Protein AF-A0A7V1AIP5-F1 (afdb_monomer)

Structure (mmCIF, N/CA/C/O backbone):
data_AF-A0A7V1AIP5-F1
#
_entry.id   AF-A0A7V1AIP5-F1
#
loop_
_atom_site.group_PDB
_atom_site.id
_atom_site.type_symbol
_atom_site.label_atom_id
_atom_site.label_alt_id
_atom_site.label_comp_id
_atom_site.label_asym_id
_atom_site.label_entity_id
_atom_site.label_seq_id
_atom_site.pdbx_PDB_ins_code
_atom_site.Cartn_x
_atom_site.Cartn_y
_atom_site.Cartn_z
_atom_site.occupancy
_atom_site.B_iso_or_equiv
_atom_site.auth_seq_id
_atom_site.auth_comp_id
_atom_site.auth_asym_id
_atom_site.auth_atom_id
_atom_site.pdbx_PDB_model_num
ATOM 1 N N . MET A 1 1 ? -76.496 -63.593 73.270 1.00 55.03 1 MET A N 1
ATOM 2 C CA . MET A 1 1 ? -76.565 -63.340 71.808 1.00 55.03 1 MET A CA 1
ATOM 3 C C . MET A 1 1 ? -76.086 -61.941 71.370 1.00 55.03 1 MET A C 1
ATOM 5 O O . MET A 1 1 ? -75.787 -61.788 70.198 1.00 55.03 1 MET A O 1
ATOM 9 N N . LEU A 1 2 ? -75.884 -60.954 72.264 1.00 50.06 2 LEU A N 1
ATOM 10 C CA . LEU A 1 2 ? -75.498 -59.568 71.901 1.00 50.06 2 LEU A CA 1
ATOM 11 C C . LEU A 1 2 ? -74.062 -59.346 71.362 1.00 50.06 2 LEU A C 1
ATOM 13 O O . LEU A 1 2 ? -73.788 -58.303 70.773 1.00 50.06 2 LEU A O 1
ATOM 17 N N . LYS A 1 3 ? -73.123 -60.282 71.569 1.00 55.16 3 LYS A N 1
ATOM 18 C CA . LYS A 1 3 ? -71.701 -60.083 71.208 1.00 55.16 3 LYS A CA 1
ATOM 19 C C . LYS A 1 3 ? -71.443 -60.227 69.700 1.00 55.16 3 LYS A C 1
ATOM 21 O O . LYS A 1 3 ? -70.621 -59.505 69.151 1.00 55.16 3 LYS A O 1
ATOM 26 N N . LYS A 1 4 ? -72.189 -61.116 69.031 1.00 56.62 4 LYS A N 1
ATOM 27 C CA . LYS A 1 4 ? -72.065 -61.366 67.585 1.00 56.62 4 LYS A CA 1
ATOM 28 C C . LYS A 1 4 ? -72.667 -60.221 66.761 1.00 56.62 4 LYS A C 1
ATOM 30 O O . LYS A 1 4 ? -72.060 -59.794 65.791 1.00 56.62 4 LYS A O 1
ATOM 35 N N . THR A 1 5 ? -73.784 -59.641 67.205 1.00 60.72 5 THR A N 1
ATOM 36 C CA . THR A 1 5 ? -74.454 -58.520 66.522 1.00 60.72 5 THR A CA 1
ATOM 37 C C . THR A 1 5 ? -73.586 -57.259 66.458 1.00 60.72 5 THR A C 1
ATOM 39 O O . THR A 1 5 ? -73.527 -56.619 65.416 1.00 60.72 5 THR A O 1
ATOM 42 N N . LYS A 1 6 ? -72.836 -56.933 67.524 1.00 63.09 6 LYS A N 1
ATOM 43 C CA . LYS A 1 6 ? -71.894 -55.796 67.515 1.00 63.09 6 LYS A CA 1
ATOM 44 C C . LYS A 1 6 ? -70.723 -56.003 66.545 1.00 63.09 6 LYS A C 1
ATOM 46 O O . LYS A 1 6 ? -70.286 -55.050 65.915 1.00 63.09 6 LYS A O 1
ATOM 51 N N . ILE A 1 7 ? -70.258 -57.243 66.392 1.00 71.31 7 ILE A N 1
ATOM 52 C CA . ILE A 1 7 ? -69.200 -57.610 65.438 1.00 71.31 7 ILE A CA 1
ATOM 53 C C . ILE A 1 7 ? -69.680 -57.461 63.990 1.00 71.31 7 ILE A C 1
ATOM 55 O O . ILE A 1 7 ? -68.969 -56.877 63.178 1.00 71.31 7 ILE A O 1
ATOM 59 N N . TYR A 1 8 ? -70.903 -57.898 63.676 1.00 73.56 8 TYR A N 1
ATOM 60 C CA . TYR A 1 8 ? -71.455 -57.731 62.327 1.00 73.56 8 TYR A CA 1
ATOM 61 C C . TYR A 1 8 ? -71.685 -56.260 61.956 1.00 73.56 8 TYR A C 1
ATOM 63 O O . TYR A 1 8 ? -71.451 -55.885 60.813 1.00 73.56 8 TYR A O 1
ATOM 71 N N . VAL A 1 9 ? -72.060 -55.406 62.917 1.00 71.75 9 VAL A N 1
ATOM 72 C CA . VAL A 1 9 ? -72.213 -53.957 62.687 1.00 71.75 9 VAL A CA 1
ATOM 73 C C . VAL A 1 9 ? -70.868 -53.278 62.407 1.00 71.75 9 VAL A C 1
ATOM 75 O O . VAL A 1 9 ? -70.788 -52.443 61.513 1.00 71.75 9 VAL A O 1
ATOM 78 N N . VAL A 1 10 ? -69.793 -53.663 63.103 1.00 69.25 10 VAL A N 1
ATOM 79 C CA . VAL A 1 10 ? -68.444 -53.122 62.842 1.00 69.25 10 VAL A CA 1
ATOM 80 C C . VAL A 1 10 ? -67.933 -53.542 61.460 1.00 69.25 10 VAL A C 1
ATOM 82 O O . VAL A 1 10 ? -67.390 -52.709 60.739 1.00 69.25 10 VAL A O 1
ATOM 85 N N . ILE A 1 11 ? -68.166 -54.794 61.052 1.00 70.75 11 ILE A N 1
ATOM 86 C CA . ILE A 1 11 ? -67.801 -55.284 59.710 1.00 70.75 11 ILE A CA 1
ATOM 87 C C . ILE A 1 11 ? -68.595 -54.544 58.621 1.00 70.75 11 ILE A C 1
ATOM 89 O O . ILE A 1 11 ? -68.022 -54.162 57.602 1.00 70.75 11 ILE A O 1
ATOM 93 N N . LEU A 1 12 ? -69.886 -54.272 58.852 1.00 68.06 12 LEU A N 1
ATOM 94 C CA . LEU A 1 12 ? -70.718 -53.504 57.923 1.00 68.06 12 LEU A CA 1
ATOM 95 C C . LEU A 1 12 ? -70.202 -52.061 57.764 1.00 68.06 12 LEU A C 1
ATOM 97 O O . LEU A 1 12 ? -70.061 -51.590 56.641 1.00 68.06 12 LEU A O 1
ATOM 101 N N . ILE A 1 13 ? -69.840 -51.383 58.860 1.00 64.12 13 ILE A N 1
ATOM 102 C CA . ILE A 1 13 ? -69.306 -50.006 58.828 1.00 64.12 13 ILE A CA 1
ATOM 103 C C . ILE A 1 13 ? -67.952 -49.941 58.098 1.00 64.12 13 ILE A C 1
ATOM 105 O O . ILE A 1 13 ? -67.724 -49.020 57.315 1.00 64.12 13 ILE A O 1
ATOM 109 N N . LEU A 1 14 ? -67.086 -50.943 58.280 1.00 61.31 14 LEU A N 1
ATOM 110 C CA . LEU A 1 14 ? -65.803 -51.054 57.571 1.00 61.31 14 LEU A CA 1
ATOM 111 C C . LEU A 1 14 ? -65.954 -51.357 56.070 1.00 61.31 14 LEU A C 1
ATOM 113 O O . LEU A 1 14 ? -65.072 -51.005 55.295 1.00 61.31 14 LEU A O 1
ATOM 117 N N . SER A 1 15 ? -67.068 -51.962 55.643 1.00 61.88 15 SER A N 1
ATOM 118 C CA . SER A 1 15 ? -67.339 -52.238 54.222 1.00 61.88 15 SER A CA 1
ATOM 119 C C . SER A 1 15 ? -67.915 -51.046 53.442 1.00 61.88 15 SER A C 1
ATOM 121 O O . SER A 1 15 ? -67.851 -51.035 52.215 1.00 61.88 15 SER A O 1
ATOM 123 N N . VAL A 1 16 ? -68.451 -50.031 54.136 1.00 62.12 16 VAL A N 1
ATOM 124 C CA . VAL A 1 16 ? -69.103 -48.854 53.520 1.00 62.12 16 VAL A CA 1
ATOM 125 C C . VAL A 1 16 ? -68.137 -47.664 53.363 1.00 62.12 16 VAL A C 1
ATOM 127 O O . VAL A 1 16 ? -68.404 -46.754 52.583 1.00 62.12 16 VAL A O 1
ATOM 130 N N . PHE A 1 17 ? -66.972 -47.692 54.020 1.00 59.62 17 PHE A N 1
ATOM 131 C CA . PHE A 1 17 ? -65.899 -46.704 53.851 1.00 59.62 17 PHE A CA 1
ATOM 132 C C . PHE A 1 17 ? -64.652 -47.359 53.237 1.00 59.62 17 PHE A C 1
ATOM 134 O O . PHE A 1 17 ? -63.786 -47.825 53.979 1.00 59.62 17 PHE A O 1
ATOM 141 N N . PRO A 1 18 ? -64.501 -47.405 51.899 1.00 59.50 18 PRO A N 1
ATOM 142 C CA . PRO A 1 18 ? -63.229 -47.808 51.320 1.00 59.50 18 PRO A CA 1
ATOM 143 C C . PRO A 1 18 ? -62.153 -46.804 51.753 1.00 59.50 18 PRO A C 1
ATOM 145 O O . PRO A 1 18 ? -62.219 -45.618 51.424 1.00 59.50 18 PRO A O 1
ATOM 148 N N . PHE A 1 19 ? -61.167 -47.288 52.508 1.00 57.31 19 PHE A N 1
ATOM 149 C CA . PHE A 1 19 ? -59.954 -46.560 52.865 1.00 57.31 19 PHE A CA 1
ATOM 150 C C . PHE A 1 19 ? -59.240 -46.179 51.557 1.00 57.31 19 PHE A C 1
ATOM 152 O O . PHE A 1 19 ? -58.610 -47.014 50.909 1.00 57.31 19 PHE A O 1
ATOM 159 N N . ARG A 1 20 ? -59.402 -44.932 51.102 1.00 58.16 20 ARG A N 1
ATOM 160 C CA . ARG A 1 20 ? -58.674 -44.402 49.944 1.00 58.16 20 ARG A CA 1
ATOM 161 C C . ARG A 1 20 ? -57.226 -44.191 50.379 1.00 58.16 20 ARG A C 1
ATOM 163 O O . ARG A 1 20 ? -56.897 -43.158 50.955 1.00 58.16 20 ARG A O 1
ATOM 170 N N . ILE A 1 21 ? -56.367 -45.175 50.129 1.00 60.75 21 ILE A N 1
ATOM 171 C CA . ILE A 1 21 ? -54.924 -44.942 50.108 1.00 60.75 21 ILE A CA 1
ATOM 172 C C . ILE A 1 21 ? -54.637 -44.046 48.900 1.00 60.75 21 ILE A C 1
ATOM 174 O O . ILE A 1 21 ? -54.644 -44.486 47.756 1.00 60.75 21 ILE A O 1
ATOM 178 N N . ASN A 1 22 ? -54.494 -42.744 49.140 1.00 61.75 22 ASN A N 1
ATOM 179 C CA . ASN A 1 22 ? -53.941 -41.850 48.133 1.00 61.75 22 ASN A CA 1
ATOM 180 C C . ASN A 1 22 ? -52.439 -42.133 48.093 1.00 61.75 22 ASN A C 1
ATOM 182 O O . ASN A 1 22 ? -51.685 -41.597 48.903 1.00 61.75 22 ASN A O 1
ATOM 186 N N . GLU A 1 23 ? -52.008 -43.017 47.199 1.00 59.62 23 GLU A N 1
ATOM 187 C CA . GLU A 1 23 ? -50.596 -43.105 46.853 1.00 59.62 23 GLU A CA 1
ATOM 188 C C . GLU A 1 23 ? -50.219 -41.793 46.161 1.00 59.62 23 GLU A C 1
ATOM 190 O O . GLU A 1 23 ? -50.615 -41.518 45.028 1.00 59.62 23 GLU A O 1
ATOM 195 N N . ALA A 1 24 ? -49.499 -40.933 46.880 1.00 60.00 24 ALA A N 1
ATOM 196 C CA . ALA A 1 24 ? -48.834 -39.799 46.271 1.00 60.00 24 ALA A CA 1
ATOM 197 C C . ALA A 1 24 ? -47.691 -40.349 45.410 1.00 60.00 24 ALA A C 1
ATOM 199 O O . ALA A 1 24 ? -46.587 -40.586 45.899 1.00 60.00 24 ALA A O 1
ATOM 200 N N . PHE A 1 25 ? -47.955 -40.580 44.125 1.00 57.41 25 PHE A N 1
ATOM 201 C CA . PHE A 1 25 ? -46.886 -40.746 43.151 1.00 57.41 25 PHE A CA 1
ATOM 202 C C . PHE A 1 25 ? -46.095 -39.439 43.126 1.00 57.41 25 PHE A C 1
ATOM 204 O O . PHE A 1 25 ? -46.608 -38.401 42.705 1.00 57.41 25 PHE A O 1
ATOM 211 N N . SER A 1 26 ? -44.861 -39.473 43.628 1.00 63.38 26 SER A N 1
ATOM 212 C CA . SER A 1 26 ? -43.947 -38.345 43.486 1.00 63.38 26 SER A CA 1
ATOM 213 C C . SER A 1 26 ? -43.747 -38.102 41.992 1.00 63.38 26 SER A C 1
ATOM 215 O O . SER A 1 26 ? -43.272 -38.988 41.277 1.00 63.38 26 SER A O 1
ATOM 217 N N . ALA A 1 27 ? -44.175 -36.938 41.501 1.00 66.56 27 ALA A N 1
ATOM 218 C CA . ALA A 1 27 ? -43.982 -36.569 40.109 1.00 66.56 27 ALA A CA 1
ATOM 219 C C . ALA A 1 27 ? -42.478 -36.569 39.799 1.00 66.56 27 ALA A C 1
ATOM 221 O O . ALA A 1 27 ? -41.682 -36.014 40.559 1.00 66.56 27 ALA A O 1
ATOM 222 N N . SER A 1 28 ? -42.092 -37.211 38.693 1.00 63.66 28 SER A N 1
ATOM 223 C CA . SER A 1 28 ? -40.720 -37.141 38.188 1.00 63.66 28 SER A CA 1
ATOM 224 C C . SER A 1 28 ? -40.319 -35.670 38.032 1.00 63.66 28 SER A C 1
ATOM 226 O O . SER A 1 28 ? -41.134 -34.891 37.523 1.00 63.66 28 SER A O 1
ATOM 228 N N . PRO A 1 29 ? -39.110 -35.273 38.471 1.00 65.88 29 PRO A N 1
ATOM 229 C CA . PRO A 1 29 ? -38.683 -33.898 38.348 1.00 65.88 29 PRO A CA 1
ATOM 230 C C . PRO A 1 29 ? -38.777 -33.409 36.902 1.00 65.88 29 PRO A C 1
ATOM 232 O O . PRO A 1 29 ? -38.182 -33.994 35.996 1.00 65.88 29 PRO A O 1
ATOM 235 N N . GLY A 1 30 ? -39.548 -32.347 36.673 1.00 69.62 30 GLY A N 1
ATOM 236 C CA . GLY A 1 30 ? -39.675 -31.751 35.346 1.00 69.62 30 GLY A CA 1
ATOM 237 C C . GLY A 1 30 ? -38.363 -31.089 34.925 1.00 69.62 30 GLY A C 1
ATOM 238 O O . GLY A 1 30 ? -37.633 -30.570 35.766 1.00 69.62 30 GLY A O 1
ATOM 239 N N . ILE A 1 31 ? -38.078 -31.033 33.619 1.00 68.44 31 ILE A N 1
ATOM 240 C CA . ILE A 1 31 ? -36.893 -30.345 33.061 1.00 68.44 31 ILE A CA 1
ATOM 241 C C . ILE A 1 31 ? -36.757 -28.890 33.569 1.00 68.44 31 ILE A C 1
ATOM 243 O O . ILE A 1 31 ? -35.653 -28.370 33.704 1.00 68.44 31 ILE A O 1
ATOM 247 N N . SER A 1 32 ? -37.877 -28.255 33.939 1.00 69.56 32 SER A N 1
ATOM 248 C CA . SER A 1 32 ? -37.943 -26.918 34.541 1.00 69.56 32 SER A CA 1
ATOM 249 C C . SER A 1 32 ? -37.312 -26.814 35.935 1.00 69.56 32 SER A C 1
ATOM 251 O O . SER A 1 32 ? -37.070 -25.708 36.401 1.00 69.56 32 SER A O 1
ATOM 253 N N . GLN A 1 33 ? -37.049 -27.932 36.616 1.00 65.94 33 GLN A N 1
ATOM 254 C CA . GLN A 1 33 ? -36.355 -27.964 37.909 1.00 65.94 33 GLN A CA 1
ATOM 255 C C . GLN A 1 33 ? -34.825 -27.991 37.756 1.00 65.94 33 GLN A C 1
ATOM 257 O O . GLN A 1 33 ? -34.115 -27.859 38.749 1.00 65.94 33 GLN A O 1
ATOM 262 N N . TYR A 1 34 ? -34.316 -28.103 36.521 1.00 62.28 34 TYR A N 1
ATOM 263 C CA . TYR A 1 34 ? -32.887 -28.084 36.185 1.00 62.28 34 TYR A CA 1
ATOM 264 C C . TYR A 1 34 ? -32.430 -26.763 35.547 1.00 62.28 34 TYR A C 1
ATOM 266 O O . TYR A 1 34 ? -31.424 -26.724 34.840 1.00 62.28 34 TYR A O 1
ATOM 274 N N . THR A 1 35 ? -33.134 -25.653 35.775 1.00 65.69 35 THR A N 1
ATOM 275 C CA . THR A 1 35 ? -32.693 -24.348 35.267 1.00 65.69 35 THR A CA 1
ATOM 276 C C . THR A 1 35 ? -31.685 -23.723 36.228 1.00 65.69 35 THR A C 1
ATOM 278 O O . THR A 1 35 ? -32.012 -22.841 37.023 1.00 65.69 35 THR A O 1
ATOM 281 N N . ALA A 1 36 ? -30.439 -24.190 36.170 1.00 66.81 36 ALA A N 1
ATOM 282 C CA . ALA A 1 36 ? -29.316 -23.454 36.734 1.00 66.81 36 ALA A CA 1
ATOM 283 C C . ALA A 1 36 ? -29.059 -22.230 35.843 1.00 66.81 36 ALA A C 1
ATOM 285 O O . ALA A 1 36 ? -28.280 -22.284 34.893 1.00 66.81 36 ALA A O 1
ATOM 286 N N . PHE A 1 37 ? -29.760 -21.128 36.111 1.00 62.44 37 PHE A N 1
ATOM 287 C CA . PHE A 1 37 ? -29.380 -19.845 35.537 1.00 62.44 37 PHE A CA 1
ATOM 288 C C . PHE A 1 37 ? -28.051 -19.430 36.173 1.00 62.44 37 PHE A C 1
ATOM 290 O O . PHE A 1 37 ? -27.945 -19.431 37.404 1.00 62.44 37 PHE A O 1
ATOM 297 N N . PRO A 1 38 ? -27.024 -19.093 35.377 1.00 68.25 38 PRO A N 1
ATOM 298 C CA . PRO A 1 38 ? -25.802 -18.521 35.912 1.00 68.25 38 PRO A CA 1
ATOM 299 C C . PRO A 1 38 ? -26.156 -17.320 36.805 1.00 68.25 38 PRO A C 1
ATOM 301 O O . PRO A 1 38 ? -27.026 -16.531 36.428 1.00 68.25 38 PRO A O 1
ATOM 304 N N . PRO A 1 39 ? -25.486 -17.122 37.954 1.00 67.19 39 PRO A N 1
ATOM 305 C CA . PRO A 1 39 ? -25.788 -16.042 38.901 1.00 67.19 39 PRO A CA 1
ATOM 306 C C . PRO A 1 39 ? -25.540 -14.619 38.354 1.00 67.19 39 PRO A C 1
ATOM 308 O O . PRO A 1 39 ? -25.631 -13.643 39.092 1.00 67.19 39 PRO A O 1
ATOM 311 N N . PHE A 1 40 ? -25.276 -14.468 37.056 1.00 64.69 40 PHE A N 1
ATOM 312 C CA . PHE A 1 40 ? -25.155 -13.192 36.364 1.00 64.69 40 PHE A CA 1
ATOM 313 C C . PHE A 1 40 ? -26.484 -12.813 35.690 1.00 64.69 40 PHE A C 1
ATOM 315 O O . PHE A 1 40 ? -26.568 -12.719 34.471 1.00 64.69 40 PHE A O 1
ATOM 322 N N . SER A 1 41 ? -27.532 -12.567 36.482 1.00 56.88 41 SER A N 1
ATOM 323 C CA . SER A 1 41 ? -28.745 -11.859 36.019 1.00 56.88 41 SER A CA 1
ATOM 324 C C . SER A 1 41 ? -28.615 -10.339 36.200 1.00 56.88 41 SER A C 1
ATOM 326 O O . SER A 1 41 ? -29.550 -9.662 36.622 1.00 56.88 41 SER A O 1
ATOM 328 N N . GLY A 1 42 ? -27.430 -9.794 35.916 1.00 69.75 42 GLY A N 1
ATOM 329 C CA . GLY A 1 42 ? -27.248 -8.353 35.752 1.00 69.75 42 GLY A CA 1
ATOM 330 C C . GLY A 1 42 ? -27.716 -7.927 34.363 1.00 69.75 42 GLY A C 1
ATOM 331 O O . GLY A 1 42 ? -27.616 -8.701 33.412 1.00 69.75 42 GLY A O 1
ATOM 332 N N . THR A 1 43 ? -28.216 -6.697 34.222 1.00 66.31 43 THR A N 1
ATOM 333 C CA . THR A 1 43 ? -28.446 -6.102 32.900 1.00 66.31 43 THR A CA 1
ATOM 334 C C . THR A 1 43 ? -27.159 -6.220 32.088 1.00 66.31 43 THR A C 1
ATOM 336 O O . THR A 1 43 ? -26.128 -5.704 32.522 1.00 66.31 43 THR A O 1
ATOM 339 N N . LEU A 1 44 ? -27.207 -6.893 30.936 1.00 62.22 44 LEU A N 1
ATOM 340 C CA . LEU A 1 44 ? -26.106 -6.905 29.977 1.00 62.22 44 LEU A CA 1
ATOM 341 C C . LEU A 1 44 ? -25.867 -5.459 29.532 1.00 62.22 44 LEU A C 1
ATOM 343 O O . LEU A 1 44 ? -26.581 -4.929 28.682 1.00 62.22 44 LEU A O 1
ATOM 347 N N . THR A 1 45 ? -24.907 -4.786 30.160 1.00 70.56 45 THR A N 1
ATOM 348 C CA . THR A 1 45 ? -24.471 -3.470 29.712 1.00 70.56 45 THR A CA 1
ATOM 349 C C . THR A 1 45 ? -23.713 -3.662 28.409 1.00 70.56 45 THR A C 1
ATOM 351 O O . THR A 1 45 ? -22.922 -4.596 28.261 1.00 70.56 45 THR A O 1
ATOM 354 N N . LYS A 1 46 ? -23.986 -2.803 27.424 1.00 78.81 46 LYS A N 1
ATOM 355 C CA . LYS A 1 46 ? -23.269 -2.850 26.151 1.00 78.81 46 LYS A CA 1
ATOM 356 C C . LYS A 1 46 ? -21.770 -2.683 26.447 1.00 78.81 46 LYS A C 1
ATOM 358 O O . LYS A 1 46 ? -21.410 -1.675 27.061 1.00 78.81 46 LYS A O 1
ATOM 363 N N . PRO A 1 47 ? -20.904 -3.633 26.054 1.00 72.69 47 PRO A N 1
ATOM 364 C CA . PRO A 1 47 ? -19.472 -3.455 26.228 1.00 72.69 47 PRO A CA 1
ATOM 365 C C . PRO A 1 47 ? -19.030 -2.216 25.441 1.00 72.69 47 PRO A C 1
ATOM 367 O O . PRO A 1 47 ? -19.317 -2.095 24.250 1.00 72.69 47 PRO A O 1
ATOM 370 N N . ASN A 1 48 ? -18.352 -1.292 26.120 1.00 80.06 48 ASN A N 1
ATOM 371 C CA . ASN A 1 48 ? -17.770 -0.094 25.525 1.00 80.06 48 ASN A CA 1
ATOM 372 C C . ASN A 1 48 ? -16.250 -0.241 25.553 1.00 80.06 48 ASN A C 1
ATOM 374 O O . ASN A 1 48 ? -15.643 -0.226 26.623 1.00 80.06 48 ASN A O 1
ATOM 378 N N . VAL A 1 49 ? -15.641 -0.385 24.378 1.00 82.62 49 VAL A N 1
ATOM 379 C CA . VAL A 1 49 ? -14.184 -0.380 24.224 1.00 82.62 49 VAL A CA 1
ATOM 380 C 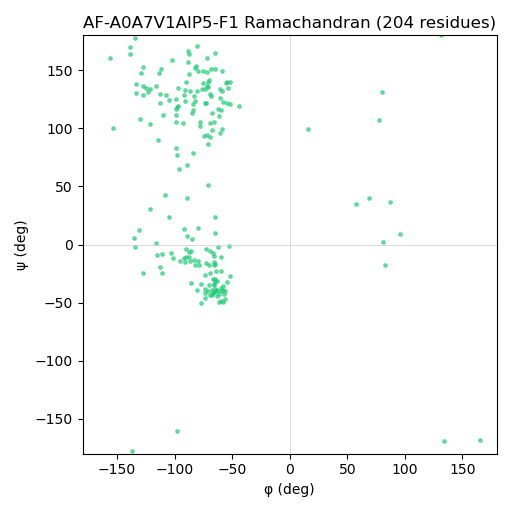C . VAL A 1 49 ? -13.772 1.020 23.788 1.00 82.62 49 VAL A C 1
ATOM 382 O O . VAL A 1 49 ? -14.188 1.485 22.729 1.00 82.62 49 VAL A O 1
ATOM 385 N N . LEU A 1 50 ? -12.970 1.696 24.610 1.00 86.62 50 LEU A N 1
ATOM 386 C CA . LEU A 1 50 ? -12.318 2.946 24.237 1.00 86.62 50 LEU A CA 1
ATOM 387 C C . LEU A 1 50 ? -10.894 2.635 23.778 1.00 86.62 50 LEU A C 1
ATOM 389 O O . LEU A 1 50 ? -10.087 2.128 24.554 1.00 86.62 50 LEU A O 1
ATOM 393 N N . LEU A 1 51 ? -10.591 2.968 22.527 1.00 83.62 51 LEU A N 1
ATOM 394 C CA . LEU A 1 51 ? -9.236 2.938 21.992 1.00 83.62 51 LEU A CA 1
ATOM 395 C C . LEU A 1 51 ? -8.680 4.360 22.036 1.00 83.62 51 LEU A C 1
ATOM 397 O O . LEU A 1 51 ? -9.163 5.230 21.314 1.00 83.62 51 LEU A O 1
ATOM 401 N N . ASN A 1 52 ? -7.687 4.599 22.891 1.00 86.75 52 ASN A N 1
ATOM 402 C CA . ASN A 1 52 ? -6.975 5.872 22.911 1.00 86.75 52 ASN A CA 1
ATOM 403 C C . ASN A 1 52 ? -5.741 5.756 22.011 1.00 86.75 52 ASN A C 1
ATOM 405 O O . ASN A 1 52 ? -4.780 5.073 22.362 1.00 86.75 52 ASN A O 1
ATOM 409 N N . VAL A 1 53 ? -5.809 6.363 20.828 1.00 85.06 53 VAL A N 1
ATOM 410 C CA . VAL A 1 53 ? -4.805 6.224 19.768 1.00 85.06 53 VAL A CA 1
ATOM 411 C C . VAL A 1 53 ? -4.085 7.552 19.569 1.00 85.06 53 VAL A C 1
ATOM 413 O O . VAL A 1 53 ? -4.730 8.582 19.392 1.00 85.06 53 VAL A O 1
ATOM 416 N N . ASP A 1 54 ? -2.754 7.516 19.573 1.00 83.31 54 ASP A N 1
ATOM 417 C CA . ASP A 1 54 ? -1.934 8.678 19.236 1.00 83.31 54 ASP A CA 1
ATOM 418 C C . ASP A 1 54 ? -2.024 9.013 17.734 1.00 83.31 54 ASP A C 1
ATOM 420 O O . ASP A 1 54 ? -2.036 8.126 16.879 1.00 83.31 54 ASP A O 1
ATOM 424 N N . THR A 1 55 ? -2.058 10.305 17.412 1.00 76.00 55 THR A N 1
ATOM 425 C CA . THR A 1 55 ? -2.082 10.840 16.040 1.00 76.00 55 THR A CA 1
ATOM 426 C C . THR A 1 55 ? -0.889 11.761 15.773 1.00 76.00 55 THR A C 1
ATOM 428 O O . THR A 1 55 ? -1.009 12.732 15.023 1.00 76.00 55 THR A O 1
ATOM 431 N N . SER A 1 56 ? 0.248 11.508 16.426 1.00 80.69 56 SER A N 1
ATOM 432 C CA . SER A 1 56 ? 1.479 12.283 16.253 1.00 80.69 56 SER A CA 1
ATOM 433 C C . SER A 1 56 ? 2.068 12.171 14.840 1.00 80.69 56 SER A C 1
ATOM 435 O O . SER A 1 56 ? 1.738 11.269 14.067 1.00 80.69 56 SER A O 1
ATOM 437 N N . PHE A 1 57 ? 2.995 13.077 14.504 1.00 75.12 57 PHE A N 1
ATOM 438 C CA . PHE A 1 57 ? 3.661 13.129 13.192 1.00 75.12 57 PHE A CA 1
ATOM 439 C C . PHE A 1 57 ? 4.323 11.812 12.786 1.00 75.12 57 PHE A C 1
ATOM 441 O O . PHE A 1 57 ? 4.290 11.442 11.614 1.00 75.12 57 PHE A O 1
ATOM 448 N N . SER A 1 58 ? 4.812 11.049 13.764 1.00 78.94 58 SER A N 1
ATOM 449 C CA . SER A 1 58 ? 5.433 9.743 13.543 1.00 78.94 58 SER A CA 1
ATOM 450 C C . SER A 1 58 ? 4.513 8.718 12.869 1.00 78.94 58 SER A C 1
ATOM 452 O O . SER A 1 58 ? 5.008 7.778 12.250 1.00 78.94 58 SER A O 1
ATOM 454 N N . GLN A 1 59 ? 3.189 8.892 12.960 1.00 84.31 59 GLN A N 1
ATOM 455 C CA . GLN A 1 59 ? 2.189 8.023 12.335 1.00 84.31 59 GLN A CA 1
ATOM 456 C C . GLN A 1 59 ? 2.012 8.296 10.831 1.00 84.31 59 GLN A C 1
ATOM 458 O O . GLN A 1 59 ? 1.481 7.452 10.107 1.00 84.31 59 GLN A O 1
ATOM 463 N N . PHE A 1 60 ? 2.466 9.451 10.338 1.00 81.56 60 PHE A N 1
ATOM 464 C CA . PHE A 1 60 ? 2.377 9.832 8.923 1.00 81.56 60 PHE A CA 1
ATOM 465 C C . PHE A 1 60 ? 3.592 9.396 8.096 1.00 81.56 60 PHE A C 1
ATOM 467 O O . PHE A 1 60 ? 3.595 9.566 6.876 1.00 81.56 60 PHE A O 1
ATOM 474 N N . TYR A 1 61 ? 4.603 8.815 8.738 1.00 81.12 61 TYR A N 1
ATOM 475 C CA . TYR A 1 61 ? 5.745 8.215 8.058 1.00 81.12 61 TYR A CA 1
ATOM 476 C C . TYR A 1 61 ? 5.356 6.908 7.370 1.00 81.12 61 TYR A C 1
ATOM 478 O O . TYR A 1 61 ? 4.340 6.285 7.709 1.00 81.12 61 TYR A O 1
ATOM 486 N N . PHE A 1 62 ? 6.178 6.493 6.405 1.00 85.25 62 PHE A N 1
ATOM 487 C CA . PHE A 1 62 ? 6.008 5.210 5.741 1.00 85.25 62 PHE A CA 1
ATOM 488 C C . PHE A 1 62 ? 5.952 4.069 6.763 1.00 85.25 62 PHE A C 1
ATOM 490 O O . PHE A 1 62 ? 6.641 4.068 7.787 1.00 85.25 62 PHE A O 1
ATOM 497 N N . ALA A 1 63 ? 5.064 3.114 6.502 1.00 88.25 63 ALA A N 1
ATOM 498 C CA . ALA A 1 63 ? 4.928 1.911 7.312 1.00 88.25 63 ALA A CA 1
ATOM 499 C C . ALA A 1 63 ? 6.131 0.984 7.135 1.00 88.25 63 ALA A C 1
ATOM 501 O O . ALA A 1 63 ? 6.544 0.318 8.084 1.00 88.25 63 ALA A O 1
ATOM 502 N N . TYR A 1 64 ? 6.673 0.965 5.919 1.00 87.25 64 TYR A N 1
ATOM 503 C CA . TYR A 1 64 ? 7.776 0.114 5.520 1.00 87.25 64 TYR A CA 1
ATOM 504 C C . TYR A 1 64 ? 8.921 0.968 5.036 1.00 87.25 64 TYR A C 1
ATOM 506 O O . TYR A 1 64 ? 8.719 1.870 4.219 1.00 87.25 64 TYR A O 1
ATOM 514 N N . ASP A 1 65 ? 10.097 0.600 5.530 1.00 70.00 65 ASP A N 1
ATOM 515 C CA . ASP A 1 65 ? 11.285 1.431 5.633 1.00 70.00 65 ASP A CA 1
ATOM 516 C C . ASP A 1 65 ? 11.220 2.411 6.815 1.00 70.00 65 ASP A C 1
ATOM 518 O O . ASP A 1 65 ? 10.451 3.375 6.841 1.00 70.00 65 ASP A O 1
ATOM 522 N N . PHE A 1 66 ? 12.007 2.104 7.843 1.00 52.50 66 PHE A N 1
ATOM 523 C CA . PHE A 1 66 ? 12.378 3.067 8.863 1.00 52.50 66 PHE A CA 1
ATOM 524 C C . PHE A 1 66 ? 13.709 2.642 9.467 1.00 52.50 66 PHE A C 1
ATOM 526 O O . PHE A 1 66 ? 13.740 1.818 10.374 1.00 52.50 66 PHE A O 1
ATOM 533 N N . ASP A 1 67 ? 14.783 3.273 9.026 1.00 46.28 67 ASP A N 1
ATOM 534 C CA . ASP A 1 67 ? 15.688 3.858 9.998 1.00 46.28 67 ASP A CA 1
ATOM 535 C C . ASP A 1 67 ? 15.769 5.340 9.680 1.00 46.28 67 ASP A C 1
ATOM 537 O O . ASP A 1 67 ? 16.331 5.760 8.679 1.00 46.28 67 ASP A O 1
ATOM 541 N N . TYR A 1 68 ? 15.067 6.110 10.506 1.00 49.03 68 TYR A N 1
ATOM 542 C CA . TYR A 1 68 ? 15.371 7.490 10.838 1.00 49.03 68 TYR A CA 1
ATOM 543 C C . TYR A 1 68 ? 16.372 8.178 9.890 1.00 49.03 68 TYR A C 1
ATOM 545 O O . TYR A 1 68 ? 17.583 8.084 10.076 1.00 49.03 68 TYR A O 1
ATOM 553 N N . ASN A 1 69 ? 15.878 8.962 8.940 1.00 47.84 69 ASN A N 1
ATOM 554 C CA . ASN A 1 69 ? 16.743 9.511 7.905 1.00 47.84 69 ASN A CA 1
ATOM 555 C C . ASN A 1 69 ? 17.325 10.912 8.262 1.00 47.84 69 ASN A C 1
ATOM 557 O O . ASN A 1 69 ? 17.912 11.576 7.425 1.00 47.84 69 ASN A O 1
ATOM 561 N N . GLN A 1 70 ? 17.237 11.358 9.531 1.00 46.47 70 GLN A N 1
ATOM 562 C CA . GLN A 1 70 ? 17.816 12.644 9.984 1.00 46.47 70 GLN A CA 1
ATOM 563 C C . GLN A 1 70 ? 18.759 12.624 11.222 1.00 46.47 70 GLN A C 1
ATOM 565 O O . GLN A 1 70 ? 19.571 13.524 11.343 1.00 46.47 70 GLN A O 1
ATOM 570 N N . VAL A 1 71 ? 18.706 11.659 12.155 1.00 41.38 71 VAL A N 1
ATOM 571 C CA . VAL A 1 71 ? 19.372 11.704 13.492 1.00 41.38 71 VAL A CA 1
ATOM 572 C C . VAL A 1 71 ? 20.523 10.717 13.623 1.00 41.38 71 VAL A C 1
ATOM 574 O O . VAL A 1 71 ? 21.279 10.791 14.587 1.00 41.38 71 VAL A O 1
ATOM 577 N N . THR A 1 72 ? 20.719 9.826 12.656 1.00 41.62 72 THR A N 1
ATOM 578 C CA . THR A 1 72 ? 21.910 8.965 12.614 1.00 41.62 72 THR A CA 1
ATOM 579 C C . THR A 1 72 ? 22.966 9.450 11.624 1.00 41.62 72 THR A C 1
ATOM 581 O O . THR A 1 72 ? 24.100 8.978 11.701 1.00 41.62 72 THR A O 1
ATOM 584 N N . SER A 1 73 ? 22.661 10.415 10.744 1.00 42.25 73 SER A N 1
ATOM 585 C CA . SER A 1 73 ? 23.706 11.087 9.971 1.00 42.25 73 SER A CA 1
ATOM 586 C C . SER A 1 73 ? 24.501 12.009 10.902 1.00 42.25 73 SER A C 1
ATOM 588 O O . SER A 1 73 ? 23.949 12.729 11.737 1.00 42.25 73 SER A O 1
ATOM 590 N N . ALA A 1 74 ? 25.82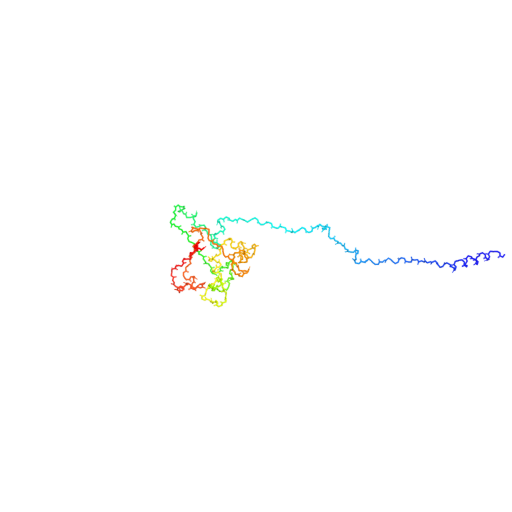8 11.993 10.770 1.00 47.19 74 ALA A N 1
ATOM 591 C CA . ALA A 1 74 ? 26.707 12.928 11.476 1.00 47.19 74 ALA A CA 1
ATOM 592 C C . ALA A 1 74 ? 26.408 14.407 11.124 1.00 47.19 74 ALA A C 1
ATOM 594 O O . ALA A 1 74 ? 26.873 15.309 11.819 1.00 47.19 74 ALA A O 1
ATOM 595 N N . ASP A 1 75 ? 25.578 14.630 10.098 1.00 49.25 75 ASP A N 1
ATOM 596 C CA . ASP A 1 75 ? 25.176 15.909 9.518 1.00 49.25 75 ASP A CA 1
ATOM 597 C C . ASP A 1 75 ? 23.719 16.284 9.846 1.00 49.25 75 ASP A C 1
ATOM 599 O O . ASP A 1 75 ? 23.001 16.834 9.016 1.00 49.25 75 ASP A O 1
ATOM 603 N N . TYR A 1 76 ? 23.280 16.080 11.093 1.00 46.25 76 TYR A N 1
ATOM 604 C CA . TYR A 1 76 ? 21.986 16.555 11.640 1.00 46.25 76 TYR A CA 1
ATOM 605 C C . TYR A 1 76 ? 21.716 18.076 11.455 1.00 46.25 76 TYR A C 1
ATOM 607 O O . TYR A 1 76 ? 20.693 18.604 11.887 1.00 46.25 76 TYR A O 1
ATOM 615 N N . ARG A 1 77 ? 22.646 18.830 10.859 1.00 52.12 77 ARG A N 1
ATOM 616 C CA . ARG A 1 77 ? 22.569 20.283 10.664 1.00 52.12 77 ARG A CA 1
ATOM 617 C C . ARG A 1 77 ? 22.511 20.727 9.205 1.00 52.12 77 ARG A C 1
ATOM 619 O O . ARG A 1 77 ? 22.481 21.936 8.986 1.00 52.12 77 ARG A O 1
ATOM 626 N N . ASP 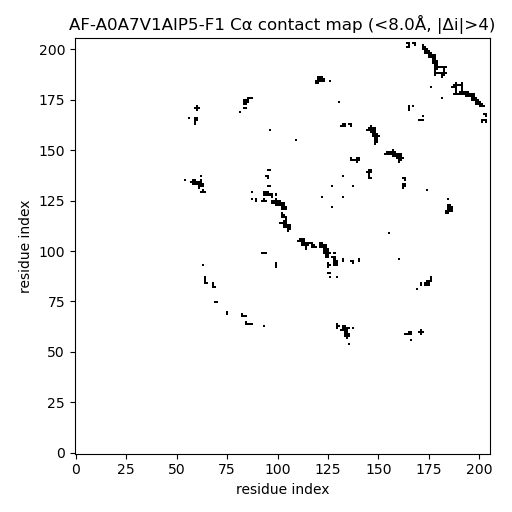A 1 78 ? 22.507 19.803 8.250 1.00 52.91 78 ASP A N 1
ATOM 627 C CA . ASP A 1 78 ? 22.393 20.148 6.836 1.00 52.91 78 ASP A CA 1
ATOM 628 C C . ASP A 1 78 ? 20.944 19.970 6.360 1.00 52.91 78 ASP A C 1
ATOM 630 O O . ASP A 1 78 ? 20.449 18.853 6.210 1.00 52.91 78 ASP A O 1
ATOM 634 N N . ASP A 1 79 ? 20.241 21.087 6.161 1.00 53.31 79 ASP A N 1
ATOM 635 C CA . ASP A 1 79 ? 18.865 21.112 5.651 1.00 53.31 79 ASP A CA 1
ATOM 636 C C . ASP A 1 79 ? 18.769 20.777 4.151 1.00 53.31 79 ASP A C 1
ATOM 638 O O . ASP A 1 79 ? 17.662 20.670 3.615 1.00 53.31 79 ASP A O 1
ATOM 642 N N . THR A 1 80 ? 19.909 20.578 3.478 1.00 52.59 80 THR A N 1
ATOM 643 C CA . THR A 1 80 ? 19.976 20.318 2.036 1.00 52.59 80 THR A CA 1
ATOM 644 C C . THR A 1 80 ? 19.939 18.834 1.671 1.00 52.59 80 THR A C 1
ATOM 646 O O . THR A 1 80 ? 19.649 18.494 0.523 1.00 52.59 80 THR A O 1
ATOM 649 N N . LEU A 1 81 ? 20.160 17.932 2.633 1.00 53.88 81 LEU A N 1
ATOM 650 C CA . LEU A 1 81 ? 20.104 16.484 2.428 1.00 53.88 81 LEU A CA 1
ATOM 651 C C . LEU A 1 81 ? 18.746 15.952 2.880 1.00 53.88 81 LEU A C 1
ATOM 653 O O . LEU A 1 81 ? 18.608 15.379 3.962 1.00 53.88 81 LEU A O 1
ATOM 657 N N . ILE A 1 82 ? 17.719 16.168 2.049 1.00 58.16 82 ILE A N 1
ATOM 658 C CA . ILE A 1 82 ? 16.411 15.579 2.323 1.00 58.16 82 ILE A CA 1
ATOM 659 C C . ILE A 1 82 ? 16.492 14.081 2.041 1.00 58.16 82 ILE A C 1
ATOM 661 O O . ILE A 1 82 ? 16.842 13.672 0.932 1.00 58.16 82 ILE A O 1
ATOM 665 N N . PRO A 1 83 ? 16.201 13.242 3.030 1.00 64.88 83 PRO A N 1
ATOM 666 C CA . PRO A 1 83 ? 16.744 11.910 2.996 1.00 64.88 83 PRO A CA 1
ATOM 667 C C . PRO A 1 83 ? 15.662 10.951 2.441 1.00 64.88 83 PRO A C 1
ATOM 669 O O . PRO A 1 83 ? 14.518 10.909 2.908 1.00 64.88 83 PRO A O 1
ATOM 672 N N . VAL A 1 84 ? 15.995 10.199 1.387 1.00 73.81 84 VAL A N 1
ATOM 673 C CA . VAL A 1 84 ? 15.028 9.408 0.599 1.00 73.81 84 VAL A CA 1
ATOM 674 C C . VAL A 1 84 ? 14.873 7.984 1.148 1.00 73.81 84 VAL A C 1
ATOM 676 O O . VAL A 1 84 ? 15.851 7.362 1.549 1.00 73.81 84 VAL A O 1
ATOM 679 N N . SER A 1 85 ? 13.640 7.466 1.180 1.00 78.12 85 SER A N 1
ATOM 680 C CA . SER A 1 85 ? 13.331 6.096 1.625 1.00 78.12 85 SER A CA 1
ATOM 681 C C . SER A 1 85 ? 13.697 5.068 0.547 1.00 78.12 85 SER A C 1
ATOM 683 O O . SER A 1 85 ? 13.342 5.252 -0.612 1.00 78.12 85 SER A O 1
ATOM 685 N N . GLN A 1 86 ? 14.370 3.977 0.903 1.00 82.00 86 GLN A N 1
ATOM 686 C CA . GLN A 1 86 ? 14.861 2.949 -0.031 1.00 82.00 86 GLN A CA 1
ATOM 687 C C . GLN A 1 86 ? 14.605 1.533 0.529 1.00 82.00 86 GLN A C 1
ATOM 689 O O . GLN A 1 86 ? 13.998 1.360 1.584 1.00 82.00 86 GLN A O 1
ATOM 694 N N . GLY A 1 87 ? 15.038 0.486 -0.183 1.00 83.69 87 GLY A N 1
ATOM 695 C CA . GLY A 1 87 ? 15.089 -0.874 0.376 1.00 83.69 87 GLY A CA 1
ATOM 696 C C . GLY A 1 87 ? 13.800 -1.691 0.254 1.00 83.69 87 GLY A C 1
ATOM 697 O O . GLY A 1 87 ? 13.467 -2.466 1.155 1.00 83.69 87 GLY A O 1
ATOM 698 N N . PHE A 1 88 ? 13.069 -1.539 -0.852 1.00 90.25 88 PHE A N 1
ATOM 699 C CA . PHE A 1 88 ? 12.064 -2.533 -1.224 1.00 90.25 88 PHE A CA 1
ATOM 700 C C . PHE A 1 88 ? 12.728 -3.901 -1.439 1.00 90.25 88 PHE A C 1
ATOM 702 O O . PHE A 1 88 ? 13.755 -4.009 -2.104 1.00 90.25 88 PHE A O 1
ATOM 709 N N . ASP A 1 89 ? 12.124 -4.940 -0.875 1.00 90.44 89 ASP A N 1
ATOM 710 C CA . ASP A 1 89 ? 12.576 -6.323 -0.953 1.00 90.44 89 ASP A CA 1
ATOM 711 C C . ASP A 1 89 ? 11.390 -7.188 -1.381 1.00 90.44 89 ASP A C 1
ATOM 713 O O . ASP A 1 89 ? 10.458 -7.417 -0.607 1.00 90.44 89 ASP A O 1
ATOM 717 N N . SER A 1 90 ? 11.418 -7.667 -2.624 1.00 90.56 90 SER A N 1
ATOM 718 C CA . SER A 1 90 ? 10.326 -8.453 -3.208 1.00 90.56 90 SER A CA 1
ATOM 719 C C . SER A 1 90 ? 10.106 -9.801 -2.515 1.00 90.56 90 SER A C 1
ATOM 721 O O . SER A 1 90 ? 9.032 -10.384 -2.660 1.00 90.56 90 SER A O 1
ATOM 723 N N . THR A 1 91 ? 11.072 -10.282 -1.723 1.00 91.62 91 THR A N 1
ATOM 724 C CA . THR A 1 91 ? 10.947 -11.529 -0.951 1.00 91.62 91 THR A CA 1
ATOM 725 C C . THR A 1 91 ? 10.149 -11.354 0.341 1.00 91.62 91 THR A C 1
ATOM 727 O O . THR A 1 91 ? 9.720 -12.340 0.945 1.00 91.62 91 THR A O 1
ATOM 730 N N . LYS A 1 92 ? 9.918 -10.107 0.773 1.00 93.31 92 LYS A N 1
ATOM 731 C CA . LYS A 1 92 ? 9.115 -9.780 1.954 1.00 93.31 92 LYS A CA 1
ATOM 732 C C . LYS A 1 92 ? 7.697 -9.428 1.553 1.00 93.31 92 LYS A C 1
ATOM 734 O O . LYS A 1 92 ? 7.471 -8.613 0.666 1.00 93.31 92 LYS A O 1
ATOM 739 N N . THR A 1 93 ? 6.734 -9.977 2.281 1.00 95.81 93 THR A N 1
ATOM 740 C CA . THR A 1 93 ? 5.333 -9.575 2.162 1.00 95.81 93 THR A CA 1
ATOM 741 C C . THR A 1 93 ? 5.068 -8.345 3.027 1.00 95.81 93 THR A C 1
ATOM 743 O O . THR A 1 93 ? 5.149 -8.401 4.256 1.00 95.81 93 THR A O 1
ATOM 746 N N . TYR A 1 94 ? 4.724 -7.232 2.390 1.00 95.00 94 TYR A N 1
ATOM 747 C CA . TYR A 1 94 ? 4.351 -5.986 3.043 1.00 95.00 94 TYR A CA 1
ATOM 748 C C . TYR A 1 94 ? 2.843 -5.957 3.272 1.00 95.00 94 TYR A C 1
ATOM 750 O O . TYR A 1 94 ? 2.048 -6.089 2.342 1.00 95.00 94 TYR A O 1
ATOM 758 N N . TYR A 1 95 ? 2.445 -5.788 4.530 1.00 94.50 95 TYR A N 1
ATOM 759 C CA . TYR A 1 95 ? 1.040 -5.662 4.900 1.00 94.50 95 TYR A CA 1
ATOM 760 C C . TYR A 1 95 ? 0.488 -4.296 4.447 1.00 94.50 95 TYR A C 1
ATOM 762 O O . TYR A 1 95 ? 1.205 -3.312 4.367 1.00 94.50 95 TYR A O 1
ATOM 770 N N . GLY A 1 96 ? -0.786 -4.194 4.097 1.00 93.44 96 GLY A N 1
ATOM 771 C CA . GLY A 1 96 ? -1.321 -2.935 3.571 1.00 93.44 96 GLY A CA 1
ATOM 772 C C . GLY A 1 96 ? -2.664 -3.126 2.907 1.00 93.44 96 GLY A C 1
ATOM 773 O O . GLY A 1 96 ? -3.291 -4.159 3.112 1.00 93.44 96 GLY A O 1
ATOM 774 N N . TYR A 1 97 ? -3.155 -2.131 2.176 1.00 92.00 97 TYR A N 1
ATOM 775 C CA . TYR A 1 97 ? -4.479 -2.195 1.547 1.00 92.00 97 TYR A CA 1
ATOM 776 C C . TYR A 1 97 ? -4.545 -3.120 0.330 1.00 92.00 97 TYR A C 1
ATOM 778 O O . TYR A 1 97 ? -5.614 -3.662 0.073 1.00 92.00 97 TYR A O 1
ATOM 786 N N . PHE A 1 98 ? -3.431 -3.338 -0.362 1.00 94.69 98 PHE A N 1
ATOM 787 C CA . PHE A 1 98 ? -3.364 -4.166 -1.562 1.00 94.69 98 PHE A CA 1
ATOM 788 C C . PHE A 1 98 ? -3.119 -5.633 -1.206 1.00 94.69 98 PHE A C 1
ATOM 790 O O . PHE A 1 98 ? -2.402 -5.932 -0.247 1.00 94.69 98 PHE A O 1
ATOM 797 N N . GLU A 1 99 ? -3.676 -6.549 -1.994 1.00 95.44 99 GLU A N 1
ATOM 798 C CA . GLU A 1 99 ? -3.344 -7.968 -1.890 1.00 95.44 99 GLU A CA 1
ATOM 799 C C . GLU A 1 99 ? -1.944 -8.197 -2.483 1.00 95.44 99 GLU A C 1
ATOM 801 O O . GLU A 1 99 ? -1.717 -7.844 -3.643 1.00 95.44 99 GLU A O 1
ATOM 806 N N . PRO A 1 100 ? -0.972 -8.737 -1.717 1.00 96.62 100 PRO A N 1
ATOM 807 C CA . PRO A 1 100 ? 0.429 -8.768 -2.135 1.00 96.62 100 PRO A CA 1
ATOM 808 C C . PRO A 1 100 ? 0.683 -9.487 -3.464 1.00 96.62 100 PRO A C 1
ATOM 810 O O . PRO A 1 100 ? 1.545 -9.066 -4.240 1.00 96.62 100 PRO A O 1
ATOM 813 N N . ASP A 1 101 ? -0.077 -10.549 -3.727 1.00 96.31 101 ASP A N 1
ATOM 814 C CA . ASP A 1 101 ? 0.109 -11.417 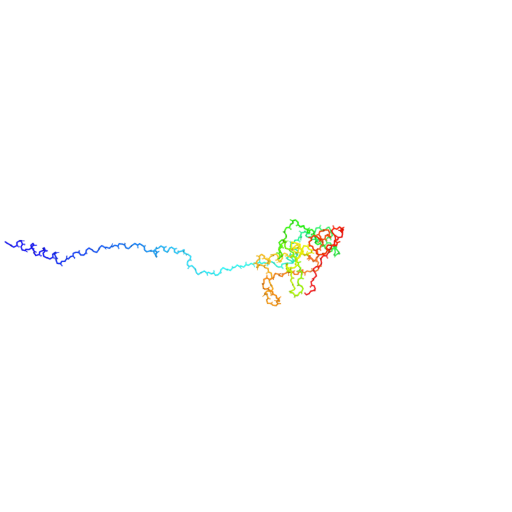-4.888 1.00 96.31 101 ASP A CA 1
ATOM 815 C C . ASP A 1 101 ? -0.640 -10.944 -6.141 1.00 96.31 101 ASP A C 1
ATOM 817 O O . ASP A 1 101 ? -0.334 -11.411 -7.240 1.00 96.31 101 ASP A O 1
ATOM 821 N N . GLU A 1 102 ? -1.529 -9.964 -6.010 1.00 97.38 102 GLU A N 1
ATOM 822 C CA . GLU A 1 102 ? -2.319 -9.427 -7.116 1.00 97.38 102 GLU A CA 1
ATOM 823 C C . GLU A 1 102 ? -1.598 -8.295 -7.858 1.00 97.38 102 GLU A C 1
ATOM 825 O O . GLU A 1 102 ? -0.623 -7.708 -7.373 1.00 97.38 102 GLU A O 1
ATOM 830 N N . TRP A 1 103 ? -2.091 -7.993 -9.057 1.00 97.25 103 TRP A N 1
ATOM 831 C CA . TRP A 1 103 ? -1.623 -6.888 -9.893 1.00 97.25 103 TRP A CA 1
ATOM 832 C C . TRP A 1 103 ? -2.711 -5.834 -10.030 1.00 97.25 103 TRP A C 1
ATOM 834 O O . TRP A 1 103 ? -3.896 -6.161 -10.041 1.00 97.25 103 TRP A O 1
ATOM 844 N N . TYR A 1 104 ? -2.308 -4.572 -10.143 1.00 97.25 104 TYR A N 1
ATOM 845 C CA . TYR A 1 104 ? -3.219 -3.439 -10.110 1.00 97.25 104 TYR A CA 1
ATOM 846 C C . TYR A 1 104 ? -2.940 -2.440 -11.226 1.00 97.25 104 TYR A C 1
ATOM 848 O O . TYR A 1 104 ? -1.797 -2.052 -11.472 1.00 97.25 104 TYR A O 1
ATOM 856 N N . ILE A 1 105 ? -4.019 -1.949 -11.827 1.00 95.94 105 ILE A N 1
ATOM 857 C CA . ILE A 1 105 ? -4.036 -0.752 -12.666 1.00 95.94 105 ILE A CA 1
ATOM 858 C C . ILE A 1 105 ? -4.819 0.346 -11.958 1.00 95.94 105 ILE A C 1
ATOM 860 O O . ILE A 1 105 ? -5.723 0.075 -11.164 1.00 95.94 105 ILE A O 1
ATOM 864 N N . TYR A 1 106 ? -4.465 1.598 -12.232 1.00 92.50 106 TYR A N 1
ATOM 865 C CA . TYR A 1 106 ? -5.225 2.726 -11.718 1.00 92.50 106 TYR A CA 1
ATOM 866 C C . TYR A 1 106 ? -6.402 3.025 -12.651 1.00 92.50 106 TYR A C 1
ATOM 868 O O . TYR A 1 106 ? -6.207 3.454 -13.790 1.00 92.50 106 TYR A O 1
ATOM 876 N N . ASP A 1 107 ? -7.620 2.806 -12.163 1.00 89.75 107 ASP A N 1
ATOM 877 C CA . ASP A 1 107 ? -8.848 3.253 -12.807 1.00 89.75 107 ASP A CA 1
ATOM 878 C C . ASP A 1 107 ? -9.033 4.748 -12.524 1.00 89.75 107 ASP A C 1
ATOM 880 O O . ASP A 1 107 ? -9.453 5.162 -11.442 1.00 89.75 107 ASP A O 1
ATOM 884 N N . SER A 1 108 ? -8.714 5.573 -13.519 1.00 87.81 108 SER A N 1
ATOM 885 C CA . SER A 1 108 ? -8.851 7.027 -13.433 1.00 87.81 108 SER A CA 1
ATOM 886 C C . SER A 1 108 ? -10.301 7.517 -13.478 1.00 87.81 108 SER A C 1
ATOM 888 O O . SER A 1 108 ? -10.548 8.666 -13.112 1.00 87.81 108 SER A O 1
ATOM 890 N N . ILE A 1 109 ? -11.255 6.678 -13.897 1.00 86.38 109 ILE A N 1
ATOM 891 C CA . ILE A 1 109 ? -12.685 7.013 -13.942 1.00 86.38 109 ILE A CA 1
ATOM 892 C C . ILE A 1 109 ? -13.264 6.945 -12.529 1.00 86.38 109 ILE A C 1
ATOM 894 O O . ILE A 1 109 ? -13.884 7.905 -12.071 1.00 86.38 109 ILE A O 1
ATOM 898 N N . ASN A 1 110 ? -13.022 5.838 -11.823 1.00 81.56 110 ASN A N 1
ATOM 899 C CA . ASN A 1 110 ? -13.493 5.647 -10.444 1.00 81.56 110 ASN A CA 1
ATOM 900 C C . ASN A 1 110 ? -12.512 6.221 -9.404 1.00 81.56 110 ASN A C 1
ATOM 902 O O . ASN A 1 110 ? -12.853 6.421 -8.234 1.00 81.56 110 ASN A O 1
ATOM 906 N N . GLY A 1 111 ? -11.288 6.532 -9.834 1.00 84.31 111 GLY A N 1
ATOM 907 C CA . GLY A 1 111 ? -10.226 7.070 -8.996 1.00 84.31 111 GLY A CA 1
ATOM 908 C C . GLY A 1 111 ? -9.707 6.045 -7.993 1.00 84.31 111 GLY A C 1
ATOM 909 O O . GLY A 1 111 ? -9.473 6.395 -6.833 1.00 84.31 111 GLY A O 1
ATOM 910 N N . GLU A 1 112 ? -9.568 4.787 -8.402 1.00 85.75 112 GLU A N 1
ATOM 911 C CA . GLU A 1 112 ? -9.191 3.666 -7.540 1.00 85.75 112 GLU A CA 1
ATOM 912 C C . GLU A 1 112 ? -8.205 2.716 -8.214 1.00 85.75 112 GLU A C 1
ATOM 914 O O . GLU A 1 112 ? -8.015 2.730 -9.425 1.00 85.75 112 GLU A O 1
ATOM 919 N N . TRP A 1 113 ? -7.568 1.873 -7.413 1.00 91.50 113 TRP A N 1
ATOM 920 C CA . TRP A 1 113 ? -6.749 0.788 -7.929 1.00 91.50 113 TRP A CA 1
ATOM 921 C C . TRP A 1 113 ? -7.600 -0.466 -8.069 1.00 91.50 113 TRP A C 1
ATOM 923 O O . TRP A 1 113 ? -8.241 -0.883 -7.106 1.00 91.50 113 TRP A O 1
ATOM 933 N N . THR A 1 114 ? -7.566 -1.092 -9.241 1.00 92.94 114 THR A N 1
ATOM 934 C CA . THR A 1 114 ? -8.362 -2.283 -9.548 1.00 92.94 114 THR A CA 1
ATOM 935 C C . THR A 1 114 ? -7.494 -3.398 -10.116 1.00 92.94 114 THR A C 1
ATOM 937 O O . THR A 1 114 ? -6.513 -3.145 -10.815 1.00 92.94 114 THR A O 1
ATOM 940 N N . THR A 1 115 ? -7.870 -4.642 -9.823 1.00 96.00 115 THR A N 1
ATOM 941 C CA . THR A 1 115 ? -7.269 -5.843 -10.423 1.00 96.00 115 THR A CA 1
ATOM 942 C C . THR A 1 115 ? -7.887 -6.180 -11.781 1.00 96.00 115 THR A C 1
ATOM 944 O O . THR A 1 115 ? -7.354 -6.990 -12.538 1.00 96.00 115 THR A O 1
ATOM 947 N N . THR A 1 116 ? -9.020 -5.557 -12.127 1.00 94.75 116 THR A N 1
ATOM 948 C CA . THR A 1 116 ? -9.731 -5.840 -13.378 1.00 94.75 116 THR A CA 1
ATOM 949 C C . THR A 1 116 ? -8.902 -5.372 -14.567 1.00 94.75 116 THR A C 1
ATOM 951 O O . THR A 1 116 ? -8.715 -4.177 -14.766 1.00 94.75 116 THR A O 1
ATOM 954 N N . GLY A 1 117 ? -8.431 -6.319 -15.379 1.00 93.62 117 GLY A N 1
ATOM 955 C CA . GLY A 1 117 ? -7.611 -6.026 -16.556 1.00 93.62 117 GLY A CA 1
ATOM 956 C C . GLY A 1 117 ? -6.131 -5.778 -16.257 1.00 93.62 117 GLY A C 1
ATOM 957 O O . GLY A 1 117 ? -5.383 -5.518 -17.195 1.00 93.62 117 GLY A O 1
ATOM 958 N N . ALA A 1 118 ? -5.705 -5.890 -14.995 1.00 96.12 118 ALA A N 1
ATOM 959 C CA . ALA A 1 118 ? -4.301 -5.804 -14.623 1.00 96.12 118 ALA A CA 1
ATOM 960 C C . ALA A 1 118 ? -3.538 -7.086 -14.989 1.00 96.12 118 ALA A C 1
ATOM 962 O O . ALA A 1 118 ? -4.077 -8.197 -14.981 1.00 96.12 118 ALA A O 1
ATOM 963 N N . THR A 1 119 ? -2.260 -6.926 -15.301 1.00 94.81 119 THR A N 1
ATOM 964 C CA . THR A 1 119 ? -1.347 -7.976 -15.752 1.00 94.81 119 THR A CA 1
ATOM 965 C C . THR A 1 119 ? -0.013 -7.891 -15.012 1.00 94.81 119 THR A C 1
ATOM 967 O O . THR A 1 119 ? 0.228 -6.975 -14.231 1.00 94.81 119 THR A O 1
ATOM 970 N N . THR A 1 120 ? 0.905 -8.818 -15.294 1.00 92.56 120 THR A N 1
ATOM 971 C CA . THR A 1 120 ? 2.267 -8.788 -14.734 1.00 92.56 120 THR A CA 1
ATOM 972 C C . THR A 1 120 ? 3.119 -7.611 -15.213 1.00 92.56 120 THR A C 1
ATOM 974 O O . THR A 1 120 ? 4.234 -7.449 -14.735 1.00 92.56 120 THR A O 1
ATOM 977 N N . ALA A 1 121 ? 2.638 -6.824 -16.179 1.00 91.25 121 ALA A N 1
ATOM 978 C CA . ALA A 1 121 ? 3.280 -5.580 -16.596 1.00 91.25 121 ALA A CA 1
ATOM 979 C C . ALA A 1 121 ? 2.828 -4.369 -15.756 1.00 91.25 121 ALA A C 1
ATOM 981 O O . ALA A 1 121 ? 3.355 -3.272 -15.935 1.00 91.25 121 ALA A O 1
ATOM 982 N N . ASP A 1 122 ? 1.844 -4.559 -14.871 1.00 94.81 122 ASP A N 1
ATOM 983 C CA . ASP A 1 122 ? 1.234 -3.502 -14.071 1.00 94.81 122 ASP A CA 1
ATOM 984 C C . ASP A 1 122 ? 1.824 -3.443 -12.654 1.00 94.81 122 ASP A C 1
ATOM 986 O O . ASP A 1 122 ? 2.937 -3.902 -12.402 1.00 94.81 122 ASP A O 1
ATOM 990 N N . TRP A 1 123 ? 1.130 -2.822 -11.702 1.00 96.06 123 TRP A N 1
ATOM 991 C CA . TRP A 1 123 ? 1.673 -2.607 -10.363 1.00 96.06 123 TRP A CA 1
ATOM 992 C C . TRP A 1 123 ? 1.460 -3.825 -9.475 1.00 96.06 123 TRP A C 1
ATOM 994 O O . TRP A 1 123 ? 0.323 -4.214 -9.208 1.00 96.06 123 TRP A O 1
ATOM 1004 N N . LYS A 1 124 ? 2.542 -4.403 -8.952 1.00 97.06 124 LYS A N 1
ATOM 1005 C CA . LYS A 1 124 ? 2.449 -5.504 -7.990 1.00 97.06 124 LYS A CA 1
ATOM 1006 C C . LYS A 1 124 ? 1.892 -4.994 -6.660 1.00 97.06 124 LYS A C 1
ATOM 1008 O O . LYS A 1 124 ? 2.432 -4.050 -6.079 1.00 97.06 124 LYS A O 1
ATOM 1013 N N . GLY A 1 125 ? 0.866 -5.649 -6.121 1.00 97.19 125 GLY A N 1
ATOM 1014 C CA . GLY A 1 125 ? 0.222 -5.245 -4.867 1.00 97.19 125 GLY A CA 1
ATOM 1015 C C . GLY A 1 125 ? 1.188 -5.188 -3.682 1.00 97.19 125 GLY A C 1
ATOM 1016 O O . GLY A 1 125 ? 1.160 -4.237 -2.900 1.00 97.19 125 GLY A O 1
ATOM 1017 N N . ASN A 1 126 ? 2.125 -6.138 -3.594 1.00 96.75 126 ASN A N 1
ATOM 1018 C CA . ASN A 1 126 ? 3.164 -6.130 -2.561 1.00 96.75 126 ASN A CA 1
ATOM 1019 C C . ASN A 1 126 ? 4.044 -4.870 -2.627 1.00 96.75 126 ASN A C 1
ATOM 1021 O O . ASN A 1 126 ? 4.380 -4.277 -1.599 1.00 96.75 126 ASN A O 1
ATOM 1025 N N . PHE A 1 127 ? 4.380 -4.437 -3.845 1.00 95.88 127 PHE A N 1
ATOM 1026 C CA . PHE A 1 127 ? 5.138 -3.214 -4.071 1.00 95.88 127 PHE A CA 1
ATOM 1027 C C . PHE A 1 127 ? 4.314 -1.975 -3.719 1.00 95.88 127 PHE A C 1
ATOM 1029 O O . PHE A 1 127 ? 4.810 -1.110 -3.002 1.00 95.88 127 PHE A O 1
ATOM 1036 N N . LEU A 1 128 ? 3.035 -1.916 -4.108 1.00 95.31 128 LEU A N 1
ATOM 1037 C CA . LEU A 1 128 ? 2.136 -0.822 -3.723 1.00 95.31 128 LEU A CA 1
ATOM 1038 C C . LEU A 1 128 ? 1.982 -0.697 -2.201 1.00 95.31 128 LEU A C 1
ATOM 1040 O O . LEU A 1 128 ? 1.958 0.424 -1.687 1.00 95.31 128 LEU A O 1
ATOM 1044 N N . ASN A 1 129 ? 1.936 -1.810 -1.463 1.00 94.62 129 ASN A N 1
ATOM 1045 C CA . ASN A 1 129 ? 1.923 -1.783 0.001 1.00 94.62 129 ASN A CA 1
ATOM 1046 C C . ASN A 1 129 ? 3.197 -1.146 0.571 1.00 94.62 129 ASN A C 1
ATOM 1048 O O . ASN A 1 129 ? 3.111 -0.236 1.395 1.00 94.62 129 ASN A O 1
ATOM 1052 N N . TRP A 1 130 ? 4.379 -1.565 0.116 1.00 93.69 130 TRP A N 1
ATOM 1053 C CA . TRP A 1 130 ? 5.634 -0.935 0.540 1.00 93.69 130 TRP A CA 1
ATOM 1054 C C . TRP A 1 130 ? 5.701 0.548 0.160 1.00 93.69 130 TRP A C 1
ATOM 1056 O O . TRP A 1 130 ? 6.122 1.382 0.963 1.00 93.69 130 TRP A O 1
ATOM 1066 N N . LEU A 1 131 ? 5.271 0.866 -1.061 1.00 92.38 131 LEU A N 1
ATOM 1067 C CA . LEU A 1 131 ? 5.404 2.177 -1.678 1.00 92.38 131 LEU A CA 1
ATOM 1068 C C . LEU A 1 131 ? 4.479 3.219 -1.037 1.00 92.38 131 LEU A C 1
ATOM 1070 O O . LEU A 1 131 ? 4.884 4.361 -0.841 1.00 92.38 131 LEU A O 1
ATOM 1074 N N . THR A 1 132 ? 3.241 2.843 -0.708 1.00 90.25 132 THR A N 1
ATOM 1075 C CA . THR A 1 132 ? 2.181 3.816 -0.387 1.00 90.25 132 THR A CA 1
ATOM 1076 C C . THR A 1 132 ? 1.712 3.795 1.065 1.00 90.25 132 THR A C 1
ATOM 1078 O O . THR A 1 132 ? 1.130 4.780 1.522 1.00 90.25 132 THR A O 1
ATOM 1081 N N . MET A 1 133 ? 1.953 2.714 1.818 1.00 90.75 133 MET A N 1
ATOM 1082 C CA . MET A 1 133 ? 1.406 2.599 3.172 1.00 90.75 133 MET A CA 1
ATOM 1083 C C . MET A 1 133 ? 2.129 3.505 4.163 1.00 90.75 133 MET A C 1
ATOM 1085 O O . MET A 1 133 ? 3.357 3.499 4.276 1.00 90.75 133 MET A O 1
ATOM 1089 N N . ARG A 1 134 ? 1.343 4.217 4.973 1.00 88.50 134 ARG A N 1
ATOM 1090 C CA . ARG A 1 134 ? 1.807 4.917 6.177 1.00 88.50 134 ARG A CA 1
ATOM 1091 C C . ARG A 1 134 ? 1.448 4.138 7.432 1.00 88.50 134 ARG A C 1
ATOM 1093 O O . ARG A 1 134 ? 0.506 3.346 7.432 1.00 88.50 134 ARG A O 1
ATOM 1100 N N . ARG A 1 135 ? 2.148 4.384 8.541 1.00 88.88 135 ARG A N 1
ATOM 1101 C CA . ARG A 1 135 ? 1.874 3.696 9.823 1.00 88.88 135 ARG A CA 1
ATOM 1102 C C . ARG A 1 135 ? 0.424 3.864 10.276 1.00 88.88 135 ARG A C 1
ATOM 1104 O O . ARG A 1 135 ? -0.213 2.899 10.690 1.00 88.88 135 ARG A O 1
ATOM 1111 N N . VAL A 1 136 ? -0.128 5.061 10.096 1.00 87.56 136 VAL A N 1
ATOM 1112 C CA . VAL A 1 136 ? -1.538 5.358 10.363 1.00 87.56 136 VAL A CA 1
ATOM 1113 C C . VAL A 1 136 ? -2.496 4.562 9.473 1.00 87.56 136 VAL A C 1
ATOM 1115 O O . VAL A 1 136 ? -3.593 4.229 9.915 1.00 87.56 136 VAL A O 1
ATOM 1118 N N . ASP A 1 137 ? -2.114 4.232 8.240 1.00 89.50 137 ASP A N 1
ATOM 1119 C CA . ASP A 1 137 ? -2.959 3.463 7.321 1.00 89.50 137 ASP A CA 1
ATOM 1120 C C . ASP A 1 137 ? -3.030 2.000 7.726 1.00 89.50 137 ASP A C 1
ATOM 1122 O O . ASP A 1 137 ? -4.127 1.434 7.777 1.00 89.50 137 ASP A O 1
ATOM 1126 N N . ILE A 1 138 ? -1.889 1.441 8.132 1.00 91.31 138 ILE A N 1
ATOM 1127 C CA . ILE A 1 138 ? -1.806 0.117 8.750 1.00 91.31 138 ILE A CA 1
ATOM 1128 C C . ILE A 1 138 ? -2.635 0.078 10.030 1.00 91.31 138 ILE A C 1
ATOM 1130 O O . ILE A 1 138 ? -3.473 -0.808 10.196 1.00 91.31 138 ILE A O 1
ATOM 1134 N N . LEU A 1 139 ? -2.464 1.071 10.905 1.00 90.00 139 LEU A N 1
ATOM 1135 C CA . LEU A 1 139 ? -3.211 1.157 12.153 1.00 90.00 139 LEU A CA 1
ATOM 1136 C C . LEU A 1 139 ? -4.718 1.201 11.898 1.00 90.00 139 LEU A C 1
ATOM 1138 O O . LEU A 1 139 ? -5.446 0.398 12.475 1.00 90.00 139 LEU A O 1
ATOM 1142 N N . LYS A 1 140 ? -5.184 2.070 10.990 1.00 87.25 140 LYS A N 1
ATOM 1143 C CA . LYS A 1 140 ? -6.594 2.136 10.573 1.00 87.25 140 LYS A CA 1
ATOM 1144 C C . LYS A 1 140 ? -7.080 0.793 10.032 1.00 87.25 140 LYS A C 1
ATOM 1146 O O . LYS A 1 140 ? -8.191 0.396 10.382 1.00 87.25 140 LYS A O 1
ATOM 1151 N N . LYS A 1 141 ? -6.277 0.100 9.207 1.00 86.94 141 LYS A N 1
ATOM 1152 C CA . LYS A 1 141 ? -6.631 -1.230 8.678 1.00 86.94 141 LYS A CA 1
ATOM 1153 C C . LYS A 1 141 ? -6.925 -2.199 9.818 1.00 86.94 141 LYS A C 1
ATOM 1155 O O . LYS A 1 141 ? -7.959 -2.856 9.816 1.00 86.94 141 LYS A O 1
ATOM 1160 N N . VAL A 1 142 ? -6.050 -2.226 10.820 1.00 88.44 142 VAL A N 1
ATOM 1161 C CA . VAL A 1 142 ? -6.158 -3.128 11.973 1.00 88.44 142 VAL A CA 1
ATOM 1162 C C . VAL A 1 142 ? -7.371 -2.804 12.850 1.00 88.44 142 VAL A C 1
ATOM 1164 O O . VAL A 1 142 ? -8.053 -3.723 13.292 1.00 88.44 142 VAL A O 1
ATOM 1167 N N . ILE A 1 143 ? -7.661 -1.523 13.108 1.00 85.06 143 ILE A N 1
ATOM 1168 C CA . ILE A 1 143 ? -8.713 -1.148 14.075 1.00 85.06 143 ILE A CA 1
ATOM 1169 C C . ILE A 1 143 ? -10.127 -1.103 13.486 1.00 85.06 143 ILE A C 1
ATOM 1171 O O . ILE A 1 143 ? -11.087 -1.361 14.207 1.00 85.06 143 ILE A O 1
ATOM 1175 N N . VAL A 1 144 ? -10.283 -0.730 12.213 1.00 74.75 144 VAL A N 1
ATOM 1176 C CA . VAL A 1 144 ? -11.606 -0.482 11.601 1.00 74.75 144 VAL A CA 1
ATOM 1177 C C . VAL A 1 144 ? -11.758 -1.108 10.216 1.00 74.75 144 VAL A C 1
ATOM 1179 O O . VAL A 1 144 ? -12.747 -0.854 9.537 1.00 74.75 144 VAL A O 1
ATOM 1182 N N . GLY A 1 145 ? -10.772 -1.877 9.757 1.00 72.94 145 GLY A N 1
ATOM 1183 C CA . GLY A 1 145 ? -10.664 -2.279 8.357 1.00 72.94 145 GLY A CA 1
ATOM 1184 C C . GLY A 1 145 ? -10.002 -1.216 7.474 1.00 72.94 145 GLY A C 1
ATOM 1185 O O . GLY A 1 145 ? -9.469 -1.577 6.443 1.00 72.94 145 GLY A O 1
ATOM 1186 N N . GLY A 1 146 ? -9.917 0.052 7.903 1.00 69.06 146 GLY A N 1
ATOM 1187 C CA . GLY A 1 146 ? -9.216 1.169 7.244 1.00 69.06 146 GLY A CA 1
ATOM 1188 C C . GLY A 1 146 ? -10.074 2.445 7.126 1.00 69.06 146 GLY A C 1
ATOM 1189 O O . GLY A 1 146 ? -11.215 2.488 7.585 1.00 69.06 146 GLY A O 1
ATOM 1190 N N . LYS A 1 147 ? -9.546 3.535 6.544 1.00 66.88 147 LYS A N 1
ATOM 1191 C CA . LYS A 1 147 ? -10.356 4.741 6.253 1.00 66.88 147 LYS A CA 1
ATOM 1192 C C . LYS A 1 147 ? -11.191 4.472 5.003 1.00 66.88 147 LYS A C 1
ATOM 1194 O O . LYS A 1 147 ? -10.626 4.519 3.925 1.00 66.88 147 LYS A O 1
ATOM 1199 N N . THR A 1 148 ? -12.497 4.247 5.126 1.00 69.62 148 THR A N 1
ATOM 1200 C CA . THR A 1 148 ? -13.331 3.959 3.948 1.00 69.62 148 THR A CA 1
ATOM 1201 C C . THR A 1 148 ? -13.913 5.205 3.268 1.00 69.62 148 THR A C 1
ATOM 1203 O O . THR A 1 148 ? -14.077 6.250 3.915 1.00 69.62 148 THR A O 1
ATOM 1206 N N . ARG A 1 149 ? -14.265 5.108 1.975 1.00 70.62 149 ARG A N 1
ATOM 1207 C CA . ARG A 1 149 ? -14.962 6.179 1.229 1.00 70.62 149 ARG A CA 1
ATOM 1208 C C . ARG A 1 149 ? -16.384 6.471 1.722 1.00 70.62 149 ARG A C 1
ATOM 1210 O O . ARG A 1 149 ? -16.854 7.573 1.505 1.00 70.62 149 ARG A O 1
ATOM 1217 N N . ALA A 1 150 ? -17.041 5.585 2.479 1.00 63.69 150 ALA A N 1
ATOM 1218 C CA . ALA A 1 150 ? -18.401 5.808 3.015 1.00 63.69 150 ALA A CA 1
ATOM 1219 C C . ALA A 1 150 ? -18.541 6.996 3.997 1.00 63.69 150 ALA A C 1
ATOM 1221 O O . ALA A 1 150 ? -19.615 7.238 4.554 1.00 63.69 150 ALA A O 1
ATOM 1222 N N . ARG A 1 151 ? -17.444 7.692 4.312 1.00 58.59 151 ARG A N 1
ATOM 1223 C CA . ARG A 1 151 ? -17.439 8.823 5.237 1.00 58.59 151 ARG A CA 1
ATOM 1224 C C . ARG A 1 151 ? -18.142 10.020 4.596 1.00 58.59 151 ARG A C 1
ATOM 1226 O O . ARG A 1 151 ? -17.914 10.322 3.431 1.00 58.59 151 ARG A O 1
ATOM 1233 N N . ILE A 1 152 ? -18.938 10.739 5.394 1.00 57.91 152 ILE A N 1
ATOM 1234 C CA . ILE A 1 152 ? -19.591 11.996 4.992 1.00 57.91 152 ILE A CA 1
ATOM 1235 C C . ILE A 1 152 ? -18.587 12.884 4.235 1.00 57.91 152 ILE A C 1
ATOM 1237 O O . ILE A 1 152 ? -17.558 13.262 4.797 1.00 57.91 152 ILE A O 1
ATOM 1241 N N . GLY A 1 153 ? -18.901 13.198 2.972 1.00 63.62 153 GLY A N 1
ATOM 1242 C CA . GLY A 1 153 ? -18.093 14.061 2.106 1.00 63.62 153 GLY A CA 1
ATOM 1243 C C . GLY A 1 153 ? -17.122 13.354 1.152 1.00 63.62 153 GLY A C 1
ATOM 1244 O O . GLY A 1 153 ? -16.318 14.043 0.533 1.00 63.62 153 GLY A O 1
ATOM 1245 N N . VAL A 1 154 ? -17.169 12.023 1.016 1.00 62.53 154 VAL A N 1
ATOM 1246 C CA . VAL A 1 154 ? -16.325 11.271 0.070 1.00 62.53 154 VAL A CA 1
ATOM 1247 C C . VAL A 1 154 ? -17.190 10.436 -0.887 1.00 62.53 154 VAL A C 1
ATOM 1249 O O . VAL A 1 154 ? -18.110 9.747 -0.459 1.00 62.53 154 VAL A O 1
ATOM 1252 N N . THR A 1 155 ? -16.909 10.524 -2.190 1.00 62.12 155 THR A N 1
ATOM 1253 C CA . THR A 1 155 ? -17.611 9.788 -3.259 1.00 62.12 155 THR A CA 1
ATOM 12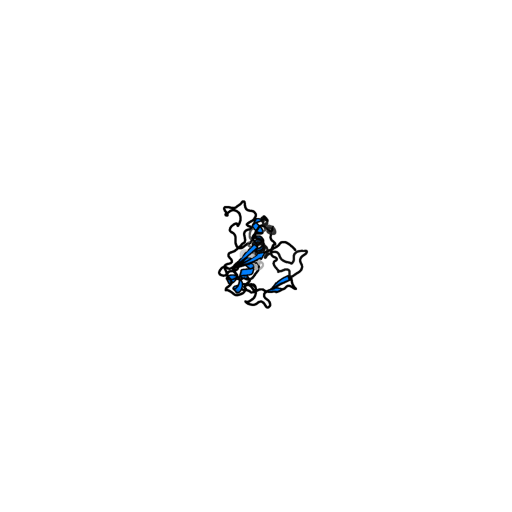54 C C . THR A 1 155 ? -16.913 8.450 -3.547 1.00 62.12 155 THR A C 1
ATOM 1256 O O . THR A 1 155 ? -15.689 8.419 -3.708 1.00 62.12 155 THR A O 1
ATOM 1259 N N . GLY A 1 156 ? -17.681 7.358 -3.631 1.00 63.84 156 GLY A N 1
ATOM 1260 C CA . GLY A 1 156 ? -17.236 6.014 -4.041 1.00 63.84 156 GLY A CA 1
ATOM 1261 C C . GLY A 1 156 ? -17.742 4.900 -3.118 1.00 63.84 156 GLY A C 1
ATOM 1262 O O . GLY A 1 156 ? -18.616 5.148 -2.281 1.00 63.84 156 GLY A O 1
ATOM 1263 N N . ASP A 1 157 ? -17.216 3.683 -3.278 1.00 66.75 157 ASP A N 1
ATOM 1264 C CA . ASP A 1 157 ? -17.767 2.496 -2.623 1.00 66.75 157 ASP A CA 1
ATOM 1265 C C . ASP A 1 157 ? -17.429 2.428 -1.125 1.00 66.75 157 ASP A C 1
ATOM 1267 O O . ASP A 1 157 ? -16.313 2.728 -0.689 1.00 66.75 157 ASP A O 1
ATOM 1271 N N . PRO A 1 158 ? -18.384 2.017 -0.270 1.00 64.88 158 PRO A N 1
ATOM 1272 C CA . PRO A 1 158 ? -18.240 2.121 1.176 1.00 64.88 158 PRO A CA 1
ATOM 1273 C C . PRO A 1 158 ? -17.185 1.183 1.782 1.00 64.88 158 PRO A C 1
ATOM 1275 O O . PRO A 1 158 ? -16.905 1.275 2.983 1.00 64.88 158 PRO A O 1
ATOM 1278 N N . HIS A 1 159 ? -16.600 0.308 0.969 1.00 66.44 159 HIS A N 1
ATOM 1279 C CA . HIS A 1 159 ? -15.609 -0.687 1.359 1.00 66.44 159 HIS A CA 1
ATOM 1280 C C . HIS A 1 159 ? -14.173 -0.299 0.977 1.00 66.44 159 HIS A C 1
ATOM 1282 O O . HIS A 1 159 ? -13.235 -0.941 1.449 1.00 66.44 159 HIS A O 1
ATOM 1288 N N . ASP A 1 160 ? -13.982 0.782 0.218 1.00 72.62 160 ASP A N 1
ATOM 1289 C CA . ASP A 1 160 ? -12.666 1.126 -0.322 1.00 72.62 160 ASP A CA 1
ATOM 1290 C C . ASP A 1 160 ? -11.821 1.870 0.691 1.00 72.62 160 ASP A C 1
ATOM 1292 O O . ASP A 1 160 ? -12.239 2.903 1.219 1.00 72.62 160 ASP A O 1
ATOM 1296 N N . LEU A 1 161 ? -10.603 1.390 0.914 1.00 75.62 161 LEU A N 1
ATOM 1297 C CA . LEU A 1 161 ? -9.672 1.977 1.866 1.00 75.62 161 LEU A CA 1
ATOM 1298 C C . LEU A 1 161 ? -8.859 3.100 1.224 1.00 75.62 161 LEU A C 1
ATOM 1300 O O . LEU A 1 161 ? -8.272 2.953 0.157 1.00 75.62 161 LEU A O 1
ATOM 1304 N N . LEU A 1 162 ? -8.791 4.230 1.917 1.00 78.75 162 LEU A N 1
ATOM 1305 C CA . LEU A 1 162 ? -8.096 5.431 1.491 1.00 78.75 162 LEU A CA 1
ATOM 1306 C C . LEU A 1 162 ? -6.797 5.596 2.265 1.00 78.75 162 LEU A C 1
ATOM 1308 O O . LEU A 1 162 ? -6.808 5.699 3.497 1.00 78.75 162 LEU A O 1
ATOM 1312 N N . GLY A 1 163 ? -5.699 5.713 1.521 1.00 79.00 163 GLY A N 1
ATOM 1313 C CA . GLY A 1 163 ? -4.397 6.086 2.062 1.00 79.00 163 GLY A CA 1
ATOM 1314 C C . GLY A 1 163 ? -4.426 7.453 2.745 1.00 79.00 163 GLY A C 1
ATOM 1315 O O . GLY A 1 163 ? -5.198 8.357 2.398 1.00 79.00 163 GLY A O 1
ATOM 1316 N N . GLN A 1 164 ? -3.581 7.614 3.753 1.00 79.69 164 GLN A N 1
ATOM 1317 C CA . GLN A 1 164 ? -3.292 8.902 4.353 1.00 79.69 164 GLN A CA 1
ATOM 1318 C C . GLN A 1 164 ? -2.261 9.631 3.501 1.00 79.69 164 GLN A C 1
ATOM 1320 O O . GLN A 1 164 ? -1.459 8.991 2.834 1.00 79.69 164 GLN A O 1
ATOM 1325 N N . LYS A 1 165 ? -2.263 10.968 3.552 1.00 75.75 165 LYS A N 1
ATOM 1326 C CA . LYS A 1 165 ? -1.252 11.840 2.932 1.00 75.75 165 LYS A CA 1
ATOM 1327 C C . LYS A 1 165 ? -0.049 12.121 3.847 1.00 75.75 165 LYS A C 1
ATOM 1329 O O . LYS A 1 165 ? -0.129 11.849 5.046 1.00 75.75 165 LYS A O 1
ATOM 1334 N N . ALA A 1 166 ? 1.044 12.658 3.295 1.00 71.00 166 ALA A N 1
ATOM 1335 C CA . ALA A 1 166 ? 2.230 13.023 4.076 1.00 71.00 166 ALA A CA 1
ATOM 1336 C C . ALA A 1 166 ? 1.873 14.145 5.049 1.00 71.00 166 ALA A C 1
ATOM 1338 O O . ALA A 1 166 ? 0.999 14.965 4.760 1.00 71.00 166 ALA A O 1
ATOM 1339 N N . PHE A 1 167 ? 2.551 14.218 6.193 1.00 68.50 167 PHE A N 1
ATOM 1340 C CA . PHE A 1 167 ? 2.354 15.362 7.079 1.00 68.50 167 PHE A CA 1
ATOM 1341 C C . PHE A 1 167 ? 3.016 16.633 6.511 1.00 68.50 167 PHE A C 1
ATOM 1343 O O . PHE A 1 167 ? 2.358 17.668 6.425 1.00 68.50 167 PHE A O 1
ATOM 1350 N N . THR A 1 168 ? 4.265 16.544 6.041 1.00 66.06 168 THR A N 1
ATOM 1351 C CA . THR A 1 168 ? 5.016 17.641 5.400 1.00 66.06 168 THR A CA 1
ATOM 1352 C C . THR A 1 168 ? 5.811 17.132 4.192 1.00 66.06 168 THR A C 1
ATOM 1354 O O . THR A 1 168 ? 5.938 15.926 3.995 1.00 66.06 168 THR A O 1
ATOM 1357 N N . GLY A 1 169 ? 6.376 18.050 3.402 1.00 64.44 169 GLY A N 1
ATOM 1358 C CA . GLY A 1 169 ? 7.324 17.731 2.327 1.00 64.44 169 GLY A CA 1
ATOM 1359 C C . GLY A 1 169 ? 8.758 17.460 2.796 1.00 64.44 169 GLY A C 1
ATOM 1360 O O . GLY A 1 169 ? 9.657 17.509 1.973 1.00 64.44 169 GLY A O 1
ATOM 1361 N N . TYR A 1 170 ? 8.988 17.238 4.095 1.00 58.62 170 TYR A N 1
ATOM 1362 C CA . TYR A 1 170 ? 10.327 16.970 4.639 1.00 58.62 170 TYR A CA 1
ATOM 1363 C C . TYR A 1 170 ? 10.493 15.528 5.132 1.00 58.62 170 TYR A C 1
ATOM 1365 O O . TYR A 1 170 ? 11.599 15.003 5.087 1.00 58.62 170 TYR A O 1
ATOM 1373 N N . ASP A 1 171 ? 9.398 14.850 5.501 1.00 58.62 171 ASP A N 1
ATOM 1374 C CA . ASP A 1 171 ? 9.462 13.517 6.100 1.00 58.62 171 ASP A CA 1
ATOM 1375 C C . ASP A 1 171 ? 8.576 12.501 5.368 1.00 58.62 171 ASP A C 1
ATOM 1377 O O . ASP A 1 171 ? 7.373 12.717 5.197 1.00 58.62 171 ASP A O 1
ATOM 1381 N N . GLY A 1 172 ? 9.138 11.342 4.997 1.00 65.69 172 GLY A N 1
ATOM 1382 C CA . GLY A 1 172 ? 8.354 10.206 4.484 1.00 65.69 172 GLY A CA 1
ATOM 1383 C C . GLY A 1 172 ? 7.507 10.542 3.248 1.00 65.69 172 GLY A C 1
ATOM 1384 O O . GLY A 1 172 ? 6.374 10.066 3.112 1.00 65.69 172 GLY A O 1
ATOM 1385 N N . TYR A 1 173 ? 8.036 11.412 2.385 1.00 75.94 173 TYR A N 1
ATOM 1386 C CA . TYR A 1 173 ? 7.375 11.895 1.171 1.00 75.94 173 TYR A CA 1
ATOM 1387 C C . TYR A 1 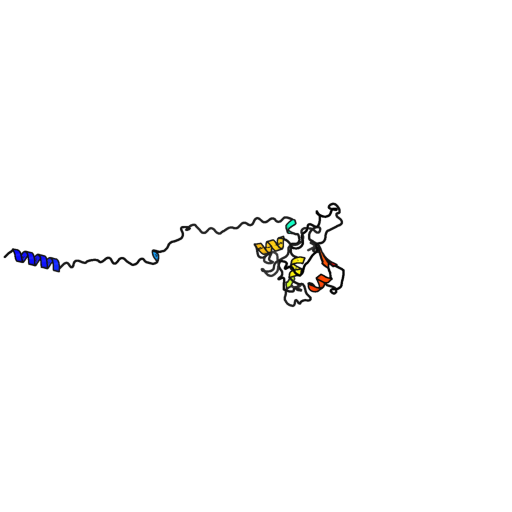173 ? 8.098 11.460 -0.109 1.00 75.94 173 TYR A C 1
ATOM 1389 O O . TYR A 1 173 ? 7.531 11.618 -1.186 1.00 75.94 173 TYR A O 1
ATOM 1397 N N . GLN A 1 174 ? 9.299 10.879 -0.014 1.00 82.31 174 GLN A N 1
ATOM 1398 C CA . GLN A 1 174 ? 10.017 10.321 -1.158 1.00 82.31 174 GLN A CA 1
ATOM 1399 C C . GLN A 1 174 ? 10.457 8.883 -0.915 1.00 82.31 174 GLN A C 1
ATOM 1401 O O . GLN A 1 174 ? 10.973 8.567 0.157 1.00 82.31 174 GLN A O 1
ATOM 1406 N N . LYS A 1 175 ? 10.274 8.038 -1.932 1.00 86.31 175 LYS A N 1
ATOM 1407 C CA . LYS A 1 175 ? 10.827 6.684 -2.018 1.00 86.31 175 LYS A CA 1
ATOM 1408 C C . LYS A 1 175 ? 11.619 6.543 -3.298 1.00 86.31 175 LYS A C 1
ATOM 1410 O O . LYS A 1 175 ? 11.133 6.930 -4.350 1.00 86.31 175 LYS A O 1
ATOM 1415 N N . GLU A 1 176 ? 12.795 5.959 -3.225 1.00 87.50 176 GLU A N 1
ATOM 1416 C CA . GLU A 1 176 ? 13.619 5.657 -4.380 1.00 87.50 176 GLU A CA 1
ATOM 1417 C C . GLU A 1 176 ? 13.779 4.151 -4.516 1.00 87.50 176 GLU A C 1
ATOM 1419 O O . GLU A 1 176 ? 13.977 3.429 -3.534 1.00 87.50 176 GLU A O 1
ATOM 1424 N N . VAL A 1 177 ? 13.654 3.681 -5.752 1.00 89.25 177 VAL A N 1
ATOM 1425 C CA . VAL A 1 177 ? 13.759 2.267 -6.083 1.00 89.25 177 VAL A CA 1
ATOM 1426 C C . VAL A 1 177 ? 14.662 2.124 -7.303 1.00 89.25 177 VAL A C 1
ATOM 1428 O O . VAL A 1 177 ? 14.449 2.833 -8.289 1.00 89.25 177 VAL A O 1
ATOM 1431 N N . PRO A 1 178 ? 15.663 1.233 -7.251 1.00 88.75 178 PRO A N 1
ATOM 1432 C CA . PRO A 1 178 ? 16.457 0.868 -8.416 1.00 88.75 178 PRO A CA 1
ATOM 1433 C C . PRO A 1 178 ? 15.587 0.366 -9.578 1.00 88.75 178 PRO A C 1
ATOM 1435 O O . PRO A 1 178 ? 14.615 -0.368 -9.372 1.00 88.75 178 PRO A O 1
ATOM 1438 N N . ASP A 1 179 ? 15.921 0.765 -10.803 1.00 88.31 179 ASP A N 1
ATOM 1439 C CA . ASP A 1 179 ? 15.124 0.440 -11.993 1.00 88.31 179 ASP A CA 1
ATOM 1440 C C . ASP A 1 179 ? 15.119 -1.063 -12.323 1.00 88.31 179 ASP A C 1
ATOM 1442 O O . ASP A 1 179 ? 14.142 -1.577 -12.876 1.00 88.31 179 ASP A O 1
ATOM 1446 N N . ASP A 1 180 ? 16.195 -1.772 -11.973 1.00 86.50 180 ASP A N 1
ATOM 1447 C CA . ASP A 1 180 ? 16.316 -3.230 -12.088 1.00 86.50 180 ASP A CA 1
ATOM 1448 C C . ASP A 1 180 ? 15.329 -3.970 -1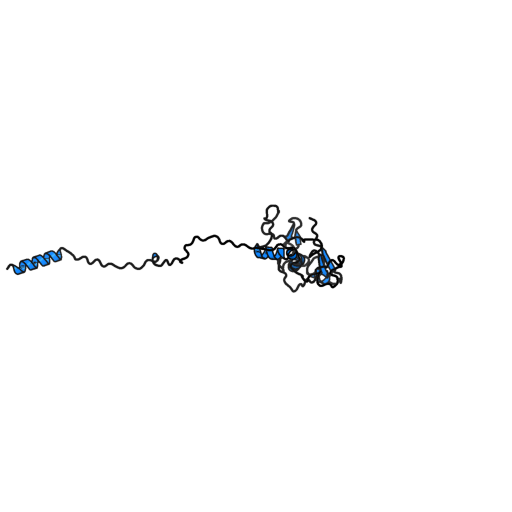1.178 1.00 86.50 180 ASP A C 1
ATOM 1450 O O . ASP A 1 180 ? 14.835 -5.029 -11.545 1.00 86.50 180 ASP A O 1
ATOM 1454 N N . VAL A 1 181 ? 14.980 -3.390 -10.031 1.00 89.00 181 VAL A N 1
ATOM 1455 C CA . VAL A 1 181 ? 13.917 -3.900 -9.159 1.00 89.00 181 VAL A CA 1
ATOM 1456 C C . VAL A 1 181 ? 12.539 -3.479 -9.672 1.00 89.00 181 VAL A C 1
ATOM 1458 O O . VAL A 1 181 ? 11.592 -4.264 -9.625 1.00 89.00 181 VAL A O 1
ATOM 1461 N N . LEU A 1 182 ? 12.399 -2.247 -10.176 1.00 90.31 182 LEU A N 1
ATOM 1462 C CA . LEU A 1 182 ? 11.110 -1.710 -10.630 1.00 90.31 182 LEU A CA 1
ATOM 1463 C C . LEU A 1 182 ? 10.516 -2.432 -11.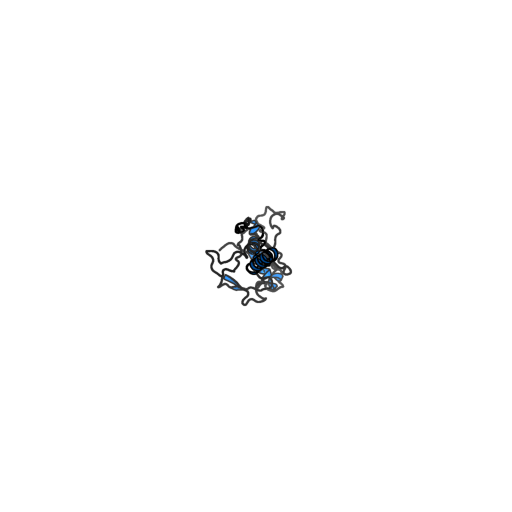830 1.00 90.31 182 LEU A C 1
ATOM 1465 O O . LEU A 1 182 ? 9.289 -2.456 -11.953 1.00 90.31 182 LEU A O 1
ATOM 1469 N N . CYS A 1 183 ? 11.352 -2.996 -12.699 1.00 88.31 183 CYS A N 1
ATOM 1470 C CA . CYS A 1 183 ? 10.893 -3.690 -13.898 1.00 88.31 183 CYS A CA 1
ATOM 1471 C C . CYS A 1 183 ? 10.066 -4.949 -13.602 1.00 88.31 183 CYS A C 1
ATOM 1473 O O . CYS A 1 183 ? 9.255 -5.340 -14.437 1.00 88.31 183 CYS A O 1
ATOM 1475 N N . ASP A 1 184 ? 10.225 -5.539 -12.415 1.00 90.69 184 ASP A N 1
ATOM 1476 C CA . ASP A 1 184 ? 9.502 -6.745 -12.006 1.00 90.69 184 ASP A CA 1
ATOM 1477 C C . ASP A 1 184 ? 8.196 -6.439 -11.263 1.00 90.69 184 ASP A C 1
ATOM 1479 O O . ASP A 1 184 ? 7.408 -7.345 -10.992 1.00 90.69 184 ASP A O 1
ATOM 1483 N N . VAL A 1 185 ? 7.966 -5.182 -10.868 1.00 93.06 185 VAL A N 1
ATOM 1484 C CA . VAL A 1 185 ? 6.876 -4.825 -9.943 1.00 93.06 185 VAL A CA 1
ATOM 1485 C C . VAL A 1 185 ? 6.057 -3.609 -10.362 1.00 93.06 185 VAL A C 1
ATOM 1487 O O . VAL A 1 185 ? 5.105 -3.248 -9.661 1.00 93.06 185 VAL A O 1
ATOM 1490 N N . SER A 1 186 ? 6.415 -2.957 -11.468 1.00 93.12 186 SER A N 1
ATOM 1491 C CA . SER A 1 186 ? 5.716 -1.776 -11.968 1.00 93.12 186 SER A CA 1
ATOM 1492 C C . SER A 1 186 ? 5.907 -1.568 -13.479 1.00 93.12 186 SER A C 1
ATOM 1494 O O . SER A 1 186 ? 6.928 -1.985 -14.030 1.00 93.12 186 SER A O 1
ATOM 1496 N N . PRO A 1 187 ? 5.023 -0.790 -14.135 1.00 90.25 187 PRO A N 1
ATOM 1497 C CA . PRO A 1 187 ? 5.198 -0.378 -15.532 1.00 90.25 187 PRO A CA 1
ATOM 1498 C C . PRO A 1 187 ? 6.396 0.547 -15.789 1.00 90.25 187 PRO A C 1
ATOM 1500 O O . PRO A 1 187 ? 6.673 0.881 -16.940 1.00 90.25 187 PRO A O 1
ATOM 1503 N N . LEU A 1 188 ? 7.044 1.058 -14.736 1.00 85.88 188 LEU A N 1
ATOM 1504 C CA . LEU A 1 188 ? 8.042 2.124 -14.842 1.00 85.88 188 LEU A CA 1
ATOM 1505 C C . LEU A 1 188 ? 9.470 1.612 -15.048 1.00 85.88 188 LEU A C 1
ATOM 1507 O O . LEU A 1 188 ? 10.347 2.411 -15.369 1.00 85.88 188 LEU A O 1
ATOM 1511 N N . GLY A 1 189 ? 9.727 0.311 -14.892 1.00 68.56 189 GLY A N 1
ATOM 1512 C CA . GLY A 1 189 ? 11.064 -0.231 -15.118 1.00 68.56 189 GLY A CA 1
ATOM 1513 C C . GLY A 1 189 ? 11.434 -0.190 -16.598 1.00 68.56 189 GLY A C 1
ATOM 1514 O O . GLY A 1 189 ? 10.958 -1.000 -17.393 1.00 68.56 189 GLY A O 1
ATOM 1515 N N . GLY A 1 190 ? 12.302 0.751 -16.975 1.00 58.44 190 GLY A N 1
ATOM 1516 C CA . GLY A 1 190 ? 12.818 0.957 -18.333 1.00 58.44 190 GLY A CA 1
ATOM 1517 C C . GLY A 1 190 ? 13.788 -0.132 -18.807 1.00 58.44 190 GLY A C 1
ATOM 1518 O O . GLY A 1 190 ? 14.884 0.177 -19.269 1.00 58.44 190 GLY A O 1
ATOM 1519 N N . GLY A 1 191 ? 13.388 -1.401 -18.696 1.00 62.12 191 GLY A N 1
ATOM 1520 C CA . GLY A 1 191 ? 14.228 -2.575 -18.919 1.00 62.12 191 GLY A CA 1
ATOM 1521 C C . GLY A 1 191 ? 15.112 -2.874 -17.707 1.00 62.12 191 GLY A C 1
ATOM 1522 O O . GLY A 1 191 ? 15.791 -1.994 -17.190 1.00 62.12 191 GLY A O 1
ATOM 1523 N N . CYS A 1 192 ? 15.128 -4.135 -17.273 1.00 67.12 192 CYS A N 1
ATOM 1524 C CA . CYS A 1 192 ? 15.780 -4.639 -16.053 1.00 67.12 192 CYS A CA 1
ATOM 1525 C C . CYS A 1 192 ? 17.322 -4.534 -16.002 1.00 67.12 192 CYS A C 1
ATOM 1527 O O . CYS A 1 192 ? 17.978 -5.333 -15.342 1.00 67.12 192 CYS A O 1
ATOM 1529 N N . MET A 1 193 ? 17.934 -3.621 -16.759 1.00 62.78 193 MET A N 1
ATOM 1530 C CA . MET A 1 193 ? 19.390 -3.476 -16.874 1.00 62.78 193 MET A CA 1
ATOM 1531 C C . MET A 1 193 ? 19.873 -2.027 -16.694 1.00 62.78 193 MET A C 1
ATOM 1533 O O . MET A 1 193 ? 21.021 -1.719 -17.010 1.00 62.78 193 MET A O 1
ATOM 1537 N N . SER A 1 194 ? 19.010 -1.130 -16.209 1.00 66.38 194 SER A N 1
ATOM 1538 C CA . SER A 1 194 ? 19.376 0.240 -15.836 1.00 66.38 194 SER A CA 1
ATOM 1539 C C . SER A 1 194 ? 20.015 0.251 -14.442 1.00 66.38 194 SER A C 1
ATOM 1541 O O . SER A 1 194 ? 19.475 -0.332 -13.510 1.00 66.38 194 SER A O 1
ATOM 1543 N N . THR A 1 195 ? 21.157 0.931 -14.289 1.00 70.12 195 THR A N 1
ATOM 1544 C CA . THR A 1 195 ? 21.746 1.246 -12.970 1.00 70.12 195 THR A CA 1
ATOM 1545 C C . THR A 1 195 ? 21.156 2.518 -12.358 1.00 70.12 195 THR A C 1
ATOM 1547 O O . THR A 1 195 ? 21.673 3.004 -11.353 1.00 70.12 195 THR A O 1
ATOM 1550 N N . ASN A 1 196 ? 20.152 3.120 -13.000 1.00 85.12 196 ASN A N 1
ATOM 1551 C CA . ASN A 1 196 ? 19.473 4.287 -12.457 1.00 85.12 196 ASN A CA 1
ATOM 1552 C C . ASN A 1 196 ? 18.433 3.855 -11.419 1.00 85.12 196 ASN A C 1
ATOM 1554 O O . ASN A 1 196 ? 18.126 2.673 -11.244 1.00 85.12 196 ASN A O 1
ATOM 1558 N N . SER A 1 197 ? 17.895 4.848 -10.731 1.00 86.06 197 SER A N 1
ATOM 1559 C CA . SER A 1 197 ? 16.791 4.689 -9.806 1.00 86.06 197 SER A CA 1
ATOM 1560 C C . SER A 1 197 ? 15.682 5.673 -10.150 1.00 86.06 197 SER A C 1
ATOM 1562 O O . SER A 1 197 ? 15.915 6.754 -10.700 1.00 86.06 197 SER A O 1
ATOM 1564 N N . THR A 1 198 ? 14.459 5.294 -9.803 1.00 88.06 198 THR A N 1
ATOM 1565 C CA . THR A 1 198 ? 13.288 6.154 -9.924 1.00 88.06 198 THR A CA 1
ATOM 1566 C C . THR A 1 198 ? 12.850 6.610 -8.538 1.00 88.06 198 THR A C 1
ATOM 1568 O O . THR A 1 198 ? 12.624 5.797 -7.637 1.00 88.06 198 THR A O 1
ATOM 1571 N N . THR A 1 199 ? 12.683 7.923 -8.379 1.00 86.75 199 THR A N 1
ATOM 1572 C CA . THR A 1 199 ? 12.194 8.541 -7.143 1.00 86.75 199 THR A CA 1
ATOM 1573 C C . THR A 1 199 ? 10.699 8.855 -7.240 1.00 86.75 199 THR A C 1
ATOM 1575 O O . THR A 1 199 ? 10.257 9.708 -8.010 1.00 86.75 199 THR A O 1
ATOM 1578 N N . PHE A 1 200 ? 9.906 8.208 -6.395 1.00 87.06 200 PHE A N 1
ATOM 1579 C CA . PHE A 1 200 ? 8.501 8.504 -6.150 1.00 87.06 200 PHE A CA 1
ATOM 1580 C C . PHE A 1 200 ? 8.374 9.648 -5.156 1.00 87.06 200 PHE A C 1
ATOM 1582 O O . PHE A 1 200 ? 8.863 9.537 -4.036 1.00 87.06 200 PHE A O 1
ATOM 1589 N N . THR A 1 201 ? 7.677 10.718 -5.540 1.00 82.50 201 THR A N 1
ATOM 1590 C CA . THR A 1 201 ? 7.388 11.857 -4.658 1.00 82.50 201 THR A CA 1
ATOM 1591 C C . THR A 1 201 ? 5.891 11.927 -4.361 1.00 82.50 201 THR A C 1
ATOM 1593 O O . THR A 1 201 ? 5.070 12.057 -5.266 1.00 82.50 201 THR A O 1
ATOM 1596 N N . PHE A 1 202 ? 5.529 11.868 -3.084 1.00 79.25 202 PHE A N 1
ATOM 1597 C CA . PHE A 1 202 ? 4.158 11.929 -2.585 1.00 79.25 202 PHE A CA 1
ATOM 1598 C C . PHE A 1 202 ? 3.863 13.350 -2.108 1.00 79.25 202 PHE A C 1
ATOM 1600 O O . PHE A 1 202 ? 4.002 13.654 -0.922 1.00 79.25 202 PHE A O 1
ATOM 1607 N N . ASN A 1 203 ? 3.499 14.232 -3.040 1.00 64.44 203 ASN A N 1
ATOM 1608 C CA . ASN A 1 203 ? 3.224 15.630 -2.720 1.00 64.44 203 ASN A CA 1
ATOM 1609 C C . ASN A 1 203 ? 1.794 15.835 -2.173 1.00 64.44 203 ASN A C 1
ATOM 1611 O O . ASN A 1 203 ? 0.868 15.090 -2.490 1.00 64.44 203 ASN A O 1
ATOM 1615 N N . ASN A 1 204 ? 1.637 16.862 -1.339 1.00 53.53 204 ASN A N 1
ATOM 1616 C CA . ASN A 1 204 ? 0.422 17.230 -0.610 1.00 53.53 204 ASN A CA 1
ATOM 1617 C C . ASN A 1 204 ? -0.517 18.180 -1.383 1.00 53.53 204 ASN A C 1
ATOM 1619 O O . ASN A 1 204 ? -1.491 18.654 -0.795 1.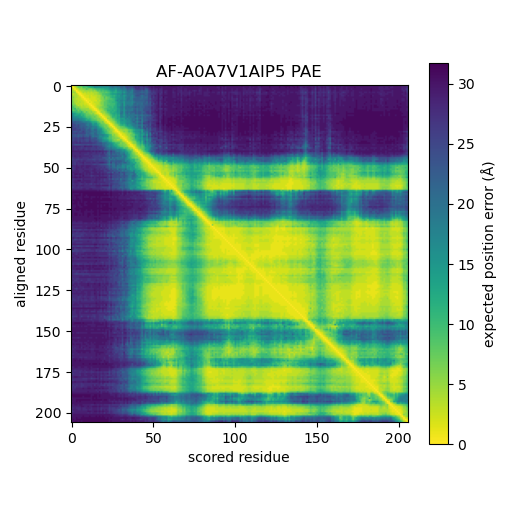00 53.53 204 ASN A O 1
ATOM 1623 N N . ASP A 1 205 ? -0.240 18.450 -2.660 1.00 43.91 205 ASP A N 1
ATOM 1624 C CA . ASP A 1 205 ? -0.970 19.428 -3.473 1.00 43.91 205 ASP A CA 1
ATOM 1625 C C . ASP A 1 205 ? -2.180 18.811 -4.191 1.00 43.91 205 ASP A C 1
ATOM 1627 O O . ASP A 1 205 ? -2.177 18.686 -5.413 1.00 43.91 205 ASP A O 1
ATOM 1631 N N . LEU A 1 206 ? -3.204 18.432 -3.414 1.00 41.09 206 LEU A N 1
ATOM 1632 C CA . LEU A 1 206 ? -4.623 18.368 -3.804 1.00 41.09 206 LEU A CA 1
ATOM 1633 C C . LEU A 1 206 ? -5.512 18.651 -2.581 1.00 41.09 206 LEU A C 1
ATOM 1635 O O . LEU A 1 206 ? -5.306 18.009 -1.518 1.00 41.09 206 LEU A O 1
#

Sequence (206 aa):
MLKKTKIYVVILILSVFPFRINEAFSASPGISQYTAFPPFSGTLTKPNVLLNVDTSFSQFYFAYDFDYNQVTSADYRDDTLIPVSQGFDSTKTYYGYFEPDEWYIYDSINGEWTTTGATTADWKGNFLNWLTMRRVDILKKVIVGGKTRARIGVTGDPHDLLGQKAFTGYDGYQKEVPDDVLCDVSPLGGGCMSTNSTTFTFNNDL

Mean predicted aligned error: 15.38 Å

Secondary structure (DSSP, 8-state):
-HHHHHHHHHHHHHHHS--------PPPPPGGGG----S--S--PPP---------GGGGSBSS--S-TTTSSTTTT-TT-PPPB----TTS---SSS-TT-EEEEETTTTEEE-TT--TTSEEHHHHHHHH-BHHHHHHHHHHSS-BTTSTT--S-TT-B-PPPPS-SSSS-EEEEEHHHHTTTSTT-S-TT---EEEEE-----

Solvent-accessible surface area (backbone atoms only — not comparable to full-atom values): 12899 Å² total; per-residue (Å²): 125,72,72,61,58,56,52,54,51,53,55,52,56,59,70,75,51,79,82,78,79,79,77,79,75,78,74,76,83,53,78,81,81,67,70,80,69,69,91,75,82,63,83,83,69,80,88,80,86,83,82,90,74,89,84,54,75,80,34,34,25,43,57,51,62,83,76,70,70,54,80,75,51,97,56,70,80,54,88,83,66,73,58,69,42,55,80,89,54,92,91,55,87,37,78,49,95,43,57,48,90,45,32,30,38,77,40,78,88,82,68,44,78,37,57,82,89,37,44,87,63,28,32,26,15,26,51,50,13,42,74,58,31,24,38,47,40,48,50,32,32,75,77,69,69,30,48,42,26,62,45,93,94,46,88,67,58,63,82,44,67,53,76,70,71,43,81,48,95,75,47,58,22,41,39,41,43,47,20,45,63,32,37,73,36,27,72,77,23,83,47,68,79,43,92,51,64,49,73,48,72,56,76,77,92,123

pLDDT: mean 75.26, std 15.2, range [41.09, 97.38]

Radius of gyration: 39.79 Å; Cα contacts (8 Å, |Δi|>4): 269; chains: 1; bounding box: 103×84×91 Å

Foldseek 3Di:
DPPVVVVVVVVVVCVVDDPPPPPPPDDDDDPVVPPPDPPPPDPPDDDDDDDDDDPDLQQLAFPAADDDQQPPPPCNPDPPCLDAGEDDDLVDQADAQFDQAAFWDQDPVQRDTDSVPGDQLAAGRSVCNRLFATNNQVVQCVPPVADAQPDPPGDDDRNDHDGDARPDQRHNFKHKYALLVCRRGHNPNPDNPDRDIDMHGRDPDD